Protein AF-Q6CAG4-F1 (afdb_monomer)

Solvent-accessible surface area (backbone atoms only — not comparable to full-atom values): 17905 Å² total; per-residue (Å²): 110,61,51,73,68,56,48,54,51,50,46,47,26,65,70,70,70,48,70,62,84,54,37,61,92,50,68,59,43,37,47,44,34,33,46,67,60,83,64,42,70,44,47,33,40,35,44,32,36,61,80,43,102,44,29,38,37,36,40,35,48,37,74,84,79,48,71,40,33,34,46,32,40,48,49,60,73,59,90,64,90,83,70,36,44,59,71,48,62,43,79,81,44,43,65,43,78,68,80,81,77,54,72,60,75,76,67,67,73,64,62,56,48,66,57,95,88,40,74,39,72,66,62,49,39,39,41,39,37,36,40,32,35,82,75,66,30,39,37,36,38,40,38,40,32,78,44,102,41,33,36,40,39,36,40,36,40,32,26,85,87,39,97,75,45,43,39,44,37,40,35,45,36,38,52,68,84,48,35,24,41,35,39,35,40,27,62,58,53,50,25,41,34,43,36,33,24,38,49,43,66,76,60,52,89,47,90,61,67,68,44,36,43,34,44,33,39,37,42,35,37,25,64,74,74,71,43,74,49,52,38,36,37,38,34,40,36,35,48,39,90,89,76,66,31,52,35,40,38,34,42,38,37,26,78,86,75,32,35,37,37,41,33,46,31,36,37,82,52,102,44,31,31,39,25,39,36,42,39,38,27,72,80,77,71,50,62,33,52,33,38,14,32,39,40,44,84,48,79,51,29,39,39,36,37,23,39,31,64,65,78,25,32,39,38,40,36,40,38,34,55,58,76,46,33,35,38,38,35,19,37,28,35,34,56,74,54,101,62,70,43,77,77,36,48,20,36,36,39,38,36,40,89

InterPro domains:
  IPR027539 Mitochondrial distribution and morphology protein 10 [MF_03102] (1-353)
  IPR027539 Mitochondrial distribution and morphology protein 10 [PF12519] (1-299)
  IPR027539 Mitochondrial distribution and morphology protein 10 [PTHR28035] (1-299)

Structure (mmCIF, N/CA/C/O backbone):
data_AF-Q6CAG4-F1
#
_entry.id   AF-Q6CAG4-F1
#
loop_
_atom_site.group_PDB
_atom_site.id
_atom_site.type_symbol
_atom_site.label_atom_id
_atom_site.label_alt_id
_atom_site.label_comp_id
_atom_site.label_asym_id
_atom_site.label_entity_id
_atom_site.label_seq_id
_atom_site.pdbx_PDB_ins_code
_atom_site.Cartn_x
_atom_site.Cartn_y
_atom_site.Cartn_z
_atom_site.occupancy
_atom_site.B_iso_or_equiv
_atom_site.auth_seq_id
_atom_site.auth_comp_id
_atom_site.auth_asym_id
_atom_site.auth_atom_id
_atom_site.pdbx_PDB_model_num
ATOM 1 N N . MET A 1 1 ? -8.469 -2.718 0.289 1.00 76.88 1 MET A N 1
ATOM 2 C CA . MET A 1 1 ? -8.166 -2.636 -1.160 1.00 76.88 1 MET A CA 1
ATOM 3 C C . MET A 1 1 ? -7.324 -1.396 -1.405 1.00 76.88 1 MET A C 1
ATOM 5 O O . MET A 1 1 ? -7.348 -0.523 -0.542 1.00 76.88 1 MET A O 1
ATOM 9 N N . LEU A 1 2 ? -6.566 -1.337 -2.506 1.00 83.81 2 LEU A N 1
ATOM 10 C CA . LEU A 1 2 ? -5.844 -0.116 -2.886 1.00 83.81 2 LEU A CA 1
ATOM 11 C C . LEU A 1 2 ? -6.811 1.061 -3.010 1.00 83.81 2 LEU A C 1
ATOM 13 O O . LEU A 1 2 ? -7.957 0.890 -3.435 1.00 83.81 2 LEU A O 1
ATOM 17 N N . THR A 1 3 ? -6.347 2.256 -2.659 1.00 86.81 3 THR A N 1
ATOM 18 C CA . THR A 1 3 ? -7.119 3.468 -2.933 1.00 86.81 3 THR A CA 1
ATOM 19 C C . THR A 1 3 ? -7.137 3.757 -4.435 1.00 86.81 3 THR A C 1
ATOM 21 O O . THR A 1 3 ? -6.261 3.328 -5.188 1.00 86.81 3 THR A O 1
ATOM 24 N N . PHE A 1 4 ? -8.135 4.516 -4.894 1.00 88.44 4 PHE A N 1
ATOM 25 C CA . PHE A 1 4 ? -8.261 4.852 -6.315 1.00 88.44 4 PHE A CA 1
ATOM 26 C C . PHE A 1 4 ? -7.034 5.606 -6.853 1.00 88.44 4 PHE A C 1
ATOM 28 O O . PHE A 1 4 ? -6.542 5.300 -7.938 1.00 88.44 4 PHE A O 1
ATOM 35 N N . MET A 1 5 ? -6.499 6.547 -6.068 1.00 91.69 5 MET A N 1
ATOM 36 C CA . MET A 1 5 ? -5.305 7.310 -6.436 1.00 91.69 5 MET A CA 1
ATOM 37 C C . MET A 1 5 ? -4.067 6.410 -6.555 1.00 91.69 5 MET A C 1
ATOM 39 O O . MET A 1 5 ? -3.340 6.507 -7.542 1.00 91.69 5 MET A O 1
ATOM 43 N N . GLU A 1 6 ? -3.851 5.503 -5.595 1.00 91.56 6 GLU A N 1
ATOM 44 C CA . GLU A 1 6 ? -2.743 4.536 -5.641 1.00 91.56 6 GLU A CA 1
ATOM 45 C C . GLU A 1 6 ? -2.864 3.597 -6.839 1.00 91.56 6 GLU A C 1
ATOM 47 O O . GLU A 1 6 ? -1.877 3.347 -7.528 1.00 91.56 6 GLU A O 1
ATOM 52 N N . HIS A 1 7 ? -4.072 3.108 -7.131 1.00 91.75 7 HIS A N 1
ATOM 53 C CA . HIS A 1 7 ? -4.294 2.222 -8.268 1.00 91.75 7 HIS A CA 1
ATOM 54 C C . HIS A 1 7 ? -3.972 2.905 -9.606 1.00 91.75 7 HIS A C 1
ATOM 56 O O . HIS A 1 7 ? -3.312 2.306 -10.459 1.00 91.75 7 HIS A O 1
ATOM 62 N N . ILE A 1 8 ? -4.376 4.169 -9.781 1.00 93.50 8 ILE A N 1
ATOM 63 C CA . ILE A 1 8 ? -4.026 4.963 -10.968 1.00 93.50 8 ILE A CA 1
ATOM 64 C C . ILE A 1 8 ? -2.512 5.165 -11.051 1.00 93.50 8 ILE A C 1
ATOM 66 O O . ILE A 1 8 ? -1.930 4.985 -12.122 1.00 93.50 8 ILE A O 1
ATOM 70 N N . LEU A 1 9 ? -1.869 5.522 -9.935 1.00 94.62 9 LEU A N 1
ATOM 71 C CA . LEU A 1 9 ? -0.425 5.740 -9.889 1.00 94.62 9 LEU A CA 1
ATOM 72 C C . LEU A 1 9 ? 0.346 4.471 -10.270 1.00 94.62 9 LEU A C 1
ATOM 74 O O . LEU A 1 9 ? 1.257 4.528 -11.092 1.00 94.62 9 LEU A O 1
ATOM 78 N N . TYR A 1 10 ? -0.043 3.321 -9.722 1.00 92.88 10 TYR A N 1
ATOM 79 C CA . TYR A 1 10 ? 0.578 2.037 -10.039 1.00 92.88 10 TYR A CA 1
ATOM 80 C C . TYR A 1 10 ? 0.341 1.627 -11.487 1.00 92.88 10 TYR A C 1
ATOM 82 O O . TYR A 1 10 ? 1.291 1.264 -12.170 1.00 92.88 10 TYR A O 1
ATOM 90 N N . SER A 1 11 ? -0.880 1.799 -11.995 1.00 92.12 11 SER A N 1
ATOM 91 C CA . SER A 1 11 ? -1.175 1.548 -13.409 1.00 92.12 11 SER A CA 1
ATOM 92 C C . SER A 1 11 ? -0.333 2.436 -14.332 1.00 92.12 11 SER A C 1
ATOM 94 O O . SER A 1 11 ? 0.087 2.001 -15.401 1.00 92.12 11 SER A O 1
ATOM 96 N N . PHE A 1 12 ? -0.054 3.679 -13.926 1.00 94.44 12 PHE A N 1
ATOM 97 C CA . PHE A 1 12 ? 0.828 4.585 -14.661 1.00 94.44 12 PHE A CA 1
ATOM 98 C C . PHE A 1 12 ? 2.302 4.177 -14.578 1.00 94.44 12 PHE A C 1
ATOM 100 O O . PHE A 1 12 ? 3.022 4.284 -15.574 1.00 94.44 12 PHE A O 1
ATOM 107 N N . TYR A 1 13 ? 2.763 3.684 -13.430 1.00 92.38 13 TYR A N 1
ATOM 108 C CA . TYR A 1 13 ? 4.104 3.117 -13.308 1.00 92.38 13 TYR A CA 1
ATOM 109 C C . TYR A 1 13 ? 4.286 1.909 -14.219 1.00 92.38 13 TYR A C 1
ATOM 111 O O . TYR A 1 13 ? 5.217 1.905 -15.025 1.00 92.38 13 TYR A O 1
ATOM 119 N N . ASP A 1 14 ? 3.345 0.971 -14.194 1.00 89.62 14 ASP A N 1
ATOM 120 C CA . ASP A 1 14 ? 3.385 -0.227 -15.029 1.00 89.62 14 ASP A CA 1
ATOM 121 C C . ASP A 1 14 ? 3.319 0.133 -16.527 1.00 89.62 14 ASP A C 1
ATOM 123 O O . ASP A 1 14 ? 4.085 -0.390 -17.338 1.00 89.62 14 ASP A O 1
ATOM 127 N N . ALA A 1 15 ? 2.457 1.085 -16.909 1.00 89.81 15 ALA A N 1
ATOM 128 C CA . ALA A 1 15 ? 2.323 1.533 -18.297 1.00 89.81 15 ALA A CA 1
ATOM 129 C C . ALA A 1 15 ? 3.541 2.325 -18.804 1.00 89.81 15 ALA A C 1
ATOM 131 O O . ALA A 1 15 ? 3.890 2.224 -19.979 1.00 89.81 15 ALA A O 1
ATOM 132 N N . SER A 1 16 ? 4.184 3.117 -17.941 1.00 89.00 16 SER A N 1
ATOM 133 C CA . SER A 1 16 ? 5.370 3.904 -18.303 1.00 89.00 16 SER A CA 1
ATOM 134 C C . SER A 1 16 ? 6.685 3.122 -18.164 1.00 89.00 16 SER A C 1
ATOM 136 O O . SER A 1 16 ? 7.732 3.617 -18.579 1.00 89.00 16 SER A O 1
ATOM 138 N N . GLY A 1 17 ? 6.668 1.922 -17.575 1.00 87.25 17 GLY A N 1
ATOM 139 C CA . GLY A 1 17 ? 7.883 1.165 -17.252 1.00 87.25 17 GLY A CA 1
ATOM 140 C C . GLY A 1 17 ? 8.705 1.808 -16.130 1.00 87.25 17 GLY A C 1
ATOM 141 O O . GLY A 1 17 ? 9.934 1.785 -16.154 1.00 87.25 17 GLY A O 1
ATOM 142 N N . TRP A 1 18 ? 8.052 2.479 -15.179 1.00 89.62 18 TRP A N 1
ATOM 143 C CA . TRP A 1 18 ? 8.724 2.971 -13.978 1.00 89.62 18 TRP A CA 1
ATOM 144 C C . TRP A 1 18 ? 8.802 1.856 -12.935 1.00 89.62 18 TRP A C 1
ATOM 146 O O . TRP A 1 18 ? 7.779 1.319 -12.507 1.00 89.62 18 TRP A O 1
ATOM 156 N N . HIS A 1 19 ? 10.010 1.532 -12.478 1.00 88.75 19 HIS A N 1
ATOM 157 C CA . HIS A 1 19 ? 10.219 0.479 -11.492 1.00 88.75 19 HIS A CA 1
ATOM 158 C C . HIS A 1 19 ? 9.913 0.978 -10.075 1.00 88.75 19 HIS A C 1
ATOM 160 O O . HIS A 1 19 ? 10.791 1.428 -9.336 1.00 88.75 19 HIS A O 1
ATOM 166 N N . ARG A 1 20 ? 8.655 0.831 -9.645 1.00 91.19 20 ARG A N 1
ATOM 167 C CA . ARG A 1 20 ? 8.241 1.175 -8.271 1.00 91.19 20 ARG A CA 1
ATOM 168 C C . ARG A 1 20 ? 9.017 0.402 -7.194 1.00 91.19 20 ARG A C 1
ATOM 170 O O . ARG A 1 20 ? 9.247 0.918 -6.108 1.00 91.19 20 ARG A O 1
ATOM 177 N N . ASP A 1 21 ? 9.495 -0.798 -7.511 1.00 90.31 21 ASP A N 1
ATOM 178 C CA . ASP A 1 21 ? 10.245 -1.674 -6.600 1.00 90.31 21 ASP A CA 1
ATOM 179 C C . ASP A 1 21 ? 11.569 -1.084 -6.108 1.00 90.31 21 ASP A C 1
ATOM 181 O O . ASP A 1 21 ? 12.120 -1.549 -5.100 1.00 90.31 21 ASP A O 1
ATOM 185 N N . ASN A 1 22 ? 12.080 -0.079 -6.827 1.00 91.38 22 ASN A N 1
ATOM 186 C CA . ASN A 1 22 ? 13.304 0.630 -6.489 1.00 91.38 22 ASN A CA 1
ATOM 187 C C . ASN A 1 22 ? 13.075 1.825 -5.545 1.00 91.38 22 ASN A C 1
ATOM 189 O O . ASN A 1 22 ? 14.023 2.491 -5.137 1.00 91.38 22 ASN A O 1
ATOM 193 N N . LEU A 1 23 ? 11.825 2.107 -5.170 1.00 94.25 23 LEU A N 1
ATOM 194 C CA . LEU A 1 23 ? 11.495 3.168 -4.226 1.00 94.25 23 LEU A CA 1
ATOM 195 C C . LEU A 1 23 ? 11.696 2.683 -2.787 1.00 94.25 23 LEU A C 1
ATOM 197 O O . LEU A 1 23 ? 11.170 1.642 -2.388 1.00 94.25 23 LEU A O 1
ATOM 201 N N . TYR A 1 24 ? 12.391 3.486 -1.977 1.00 95.81 24 TYR A N 1
ATOM 202 C CA . TYR A 1 24 ? 12.586 3.206 -0.549 1.00 95.81 24 TYR A CA 1
ATOM 203 C C . TYR A 1 24 ? 11.250 3.047 0.199 1.00 95.81 24 TYR A C 1
ATOM 205 O O . TYR A 1 24 ? 11.113 2.174 1.050 1.00 95.81 24 TYR A O 1
ATOM 213 N N . ALA A 1 25 ? 10.228 3.820 -0.187 1.00 93.50 25 ALA A N 1
ATOM 214 C CA . ALA A 1 25 ? 8.895 3.765 0.414 1.00 93.50 25 ALA A CA 1
ATOM 215 C C . ALA A 1 25 ? 8.192 2.399 0.272 1.00 93.50 25 ALA A C 1
ATOM 217 O O . ALA A 1 25 ? 7.309 2.086 1.062 1.00 93.50 25 ALA A O 1
ATOM 218 N N . LEU A 1 26 ? 8.574 1.581 -0.715 1.00 93.56 26 LEU A N 1
ATOM 219 C CA . LEU A 1 26 ? 7.960 0.274 -0.982 1.00 93.56 26 LEU A CA 1
ATOM 220 C C . LEU A 1 26 ? 8.802 -0.901 -0.464 1.00 93.56 26 LEU A C 1
ATOM 222 O O . LEU A 1 26 ? 8.525 -2.063 -0.769 1.00 93.56 26 LEU A O 1
ATOM 226 N N . LEU A 1 27 ? 9.833 -0.628 0.336 1.00 93.69 27 LEU A N 1
ATOM 227 C CA . LEU A 1 27 ? 10.776 -1.644 0.793 1.00 93.69 27 LEU A CA 1
ATOM 228 C C . LEU A 1 27 ? 10.124 -2.686 1.719 1.00 93.69 27 LEU A C 1
ATOM 230 O O . LEU A 1 27 ? 10.409 -3.875 1.581 1.00 93.69 27 LEU A O 1
ATOM 234 N N . THR A 1 28 ? 9.188 -2.262 2.572 1.00 94.75 28 THR A N 1
ATOM 235 C CA . THR A 1 28 ? 8.411 -3.096 3.513 1.00 94.75 28 THR A CA 1
ATOM 236 C C . THR A 1 28 ? 6.981 -3.389 3.038 1.00 94.75 28 THR A C 1
ATOM 238 O O . THR A 1 28 ? 6.152 -3.900 3.792 1.00 94.75 28 THR A O 1
ATOM 241 N N . HIS A 1 29 ? 6.672 -3.117 1.767 1.00 93.81 29 HIS A N 1
ATOM 242 C CA . HIS A 1 29 ? 5.308 -3.198 1.232 1.00 93.81 29 HIS A CA 1
ATOM 243 C C . HIS A 1 29 ? 4.667 -4.590 1.406 1.00 93.81 29 HIS A C 1
ATOM 245 O O . HIS A 1 29 ? 3.486 -4.699 1.727 1.00 93.81 29 HIS A O 1
ATOM 251 N N . SER A 1 30 ? 5.446 -5.673 1.270 1.00 95.06 30 SER A N 1
ATOM 252 C CA . SER A 1 30 ? 4.928 -7.042 1.447 1.00 95.06 30 SER A CA 1
ATOM 253 C C . SER A 1 30 ? 4.446 -7.316 2.873 1.00 95.06 30 SER A C 1
ATOM 255 O O . SER A 1 30 ? 3.369 -7.884 3.048 1.00 95.06 30 SER A O 1
ATOM 257 N N . SER A 1 31 ? 5.205 -6.909 3.895 1.00 95.94 31 SER A N 1
ATOM 258 C CA . SER A 1 31 ? 4.798 -7.127 5.286 1.00 95.94 31 SER A CA 1
ATOM 259 C C . SER A 1 31 ? 3.596 -6.260 5.648 1.00 95.94 31 SER A C 1
ATOM 261 O O . SER A 1 31 ? 2.659 -6.757 6.266 1.00 95.94 31 SER A O 1
ATOM 263 N N . GLN A 1 32 ? 3.581 -4.999 5.203 1.00 95.56 32 GLN A N 1
ATOM 264 C CA . GLN A 1 32 ? 2.463 -4.077 5.435 1.00 95.56 32 GLN A CA 1
ATOM 265 C C . GLN A 1 32 ? 1.158 -4.614 4.830 1.00 95.56 32 GLN A C 1
ATOM 267 O O . GLN A 1 32 ? 0.133 -4.662 5.500 1.00 95.56 32 GLN A O 1
ATOM 272 N N . ASN A 1 33 ? 1.196 -5.121 3.598 1.00 95.38 33 ASN A N 1
ATOM 273 C CA . ASN A 1 33 ? 0.001 -5.631 2.919 1.00 95.38 33 ASN A CA 1
ATOM 274 C C . ASN A 1 33 ? -0.569 -6.925 3.518 1.00 95.38 33 ASN A C 1
ATOM 276 O O . ASN A 1 33 ? -1.774 -7.192 3.395 1.00 95.38 33 ASN A O 1
ATOM 280 N N . LEU A 1 34 ? 0.295 -7.752 4.112 1.00 96.25 34 LEU A N 1
ATOM 281 C CA . LEU A 1 34 ? -0.077 -9.034 4.710 1.00 96.25 34 LEU A CA 1
ATOM 282 C C . LEU A 1 34 ? -0.508 -8.900 6.174 1.00 96.25 34 LEU A C 1
ATOM 284 O O . LEU A 1 34 ? -1.350 -9.675 6.620 1.00 96.25 34 LEU A O 1
ATOM 288 N N . ILE A 1 35 ? 0.048 -7.937 6.913 1.00 96.81 35 ILE A N 1
ATOM 289 C CA . ILE A 1 35 ? -0.179 -7.776 8.356 1.00 96.81 35 ILE A CA 1
ATOM 290 C C . ILE A 1 35 ? -1.137 -6.610 8.643 1.00 96.81 35 ILE A C 1
ATOM 292 O O . ILE A 1 35 ? -2.118 -6.779 9.370 1.00 96.81 35 ILE A O 1
ATOM 296 N N . ASP A 1 36 ? -0.902 -5.448 8.031 1.00 95.44 36 ASP A N 1
ATOM 297 C CA . ASP A 1 36 ? -1.552 -4.173 8.366 1.00 95.44 36 ASP A CA 1
ATOM 298 C C . ASP A 1 36 ? -2.746 -3.846 7.455 1.00 95.44 36 ASP A C 1
ATOM 300 O O . ASP A 1 36 ? -3.048 -2.685 7.174 1.00 95.44 36 ASP A O 1
ATOM 304 N N . PHE A 1 37 ? -3.463 -4.863 6.975 1.00 94.81 37 PHE A N 1
ATOM 305 C CA . PHE A 1 37 ? -4.661 -4.619 6.177 1.00 94.81 37 PHE A CA 1
ATOM 306 C C . PHE A 1 37 ? -5.775 -3.984 7.025 1.00 94.81 37 PHE A C 1
ATOM 308 O O . PHE A 1 37 ? -5.980 -4.329 8.193 1.00 94.81 37 PHE A O 1
ATOM 315 N N . ARG A 1 38 ? -6.527 -3.061 6.413 1.00 93.31 38 ARG A N 1
ATOM 316 C CA . ARG A 1 38 ? -7.717 -2.465 7.031 1.00 93.31 38 ARG A CA 1
ATOM 317 C C . ARG A 1 38 ? -8.897 -3.426 6.990 1.00 93.31 38 ARG A C 1
ATOM 319 O O . ARG A 1 38 ? -9.199 -3.995 5.940 1.00 93.31 38 ARG A O 1
ATOM 326 N N . VAL A 1 39 ? -9.579 -3.531 8.123 1.00 95.06 39 VAL A N 1
ATOM 327 C CA . VAL A 1 39 ? -10.873 -4.200 8.253 1.00 95.06 39 VAL A CA 1
ATOM 328 C C . VAL A 1 39 ? -11.969 -3.152 8.021 1.00 95.06 39 VAL A C 1
ATOM 330 O O . VAL A 1 39 ? -11.869 -2.066 8.589 1.00 95.06 39 VAL A O 1
ATOM 333 N N . PRO A 1 40 ? -12.964 -3.416 7.155 1.00 94.12 40 PRO A N 1
ATOM 334 C CA . PRO A 1 40 ? -14.090 -2.505 6.971 1.00 94.12 40 PRO A CA 1
ATOM 335 C C . PRO A 1 40 ? -14.941 -2.419 8.244 1.00 94.12 40 PRO A C 1
ATOM 337 O O . PRO A 1 40 ? -15.082 -3.398 8.975 1.00 94.12 40 PRO A O 1
ATOM 340 N N . GLU A 1 41 ? -15.547 -1.257 8.472 1.00 92.62 41 GLU A N 1
ATOM 341 C CA . GLU A 1 41 ? -16.441 -0.999 9.602 1.00 92.62 41 GLU A CA 1
ATOM 342 C C . GLU A 1 41 ? -17.857 -0.725 9.092 1.00 92.62 41 GLU A C 1
ATOM 344 O O . GLU A 1 41 ? -18.069 0.118 8.219 1.00 92.62 41 GLU A O 1
ATOM 349 N N . GLY A 1 42 ? -18.836 -1.445 9.636 1.00 94.31 42 GLY A N 1
ATOM 350 C CA . GLY A 1 42 ? -20.230 -1.322 9.231 1.00 94.31 42 GLY A CA 1
ATOM 351 C C . GLY A 1 42 ? -20.510 -1.881 7.833 1.00 94.31 42 GLY A C 1
ATOM 352 O O . GLY A 1 42 ? -19.819 -2.758 7.326 1.00 94.31 42 GLY A O 1
ATOM 353 N N . VAL A 1 43 ? -21.581 -1.401 7.216 1.00 95.06 43 VAL A N 1
ATOM 354 C CA . VAL A 1 43 ? -22.003 -1.778 5.866 1.00 95.06 43 VAL A CA 1
ATOM 355 C C . VAL A 1 43 ? -21.766 -0.588 4.954 1.00 95.06 43 VAL A C 1
ATOM 357 O O . VAL A 1 43 ? -22.327 0.485 5.184 1.00 95.06 43 VAL A O 1
ATOM 360 N N . ALA A 1 44 ? -20.973 -0.787 3.906 1.00 94.06 44 ALA A N 1
ATOM 361 C CA . ALA A 1 44 ? -20.694 0.226 2.902 1.00 94.06 44 ALA A CA 1
ATOM 362 C C . ALA A 1 44 ? -20.958 -0.305 1.487 1.00 94.06 44 ALA A C 1
ATOM 364 O O . ALA A 1 44 ? -20.679 -1.460 1.169 1.00 94.06 44 ALA A O 1
ATOM 365 N N . MET A 1 45 ? -21.516 0.542 0.627 1.00 94.25 45 MET A N 1
ATOM 366 C CA . MET A 1 45 ? -21.763 0.261 -0.784 1.00 94.25 45 MET A CA 1
ATOM 367 C C . MET A 1 45 ? -21.164 1.384 -1.622 1.00 94.25 45 MET A C 1
ATOM 369 O O . MET A 1 45 ? -21.594 2.530 -1.525 1.00 94.25 45 MET A O 1
ATOM 373 N N . ASN A 1 46 ? -20.191 1.040 -2.456 1.00 93.62 46 ASN A N 1
ATOM 374 C CA . ASN A 1 46 ? -19.510 1.938 -3.372 1.00 93.62 46 ASN A CA 1
ATOM 375 C C . ASN A 1 46 ? -19.965 1.632 -4.797 1.00 93.62 46 ASN A C 1
ATOM 377 O O . ASN A 1 46 ? -19.715 0.548 -5.321 1.00 93.62 46 ASN A O 1
ATOM 381 N N . VAL A 1 47 ? -20.611 2.596 -5.437 1.00 94.12 47 VAL A N 1
ATOM 382 C CA . VAL A 1 47 ? -20.985 2.541 -6.850 1.00 94.12 47 VAL A CA 1
ATOM 383 C C . VAL A 1 47 ? -20.151 3.571 -7.585 1.00 94.12 47 VAL A C 1
ATOM 385 O O . VAL A 1 47 ? -20.102 4.732 -7.188 1.00 94.12 47 VAL A O 1
ATOM 388 N N . SER A 1 48 ? -19.473 3.157 -8.646 1.00 93.50 48 SER A N 1
ATOM 389 C CA . SER A 1 48 ? -18.626 4.031 -9.450 1.00 93.50 48 SER A CA 1
ATOM 390 C C . SER A 1 48 ? -18.911 3.850 -10.932 1.00 93.50 48 SER A C 1
ATOM 392 O O . SER A 1 48 ? -19.181 2.740 -11.386 1.00 93.50 48 SER A O 1
ATOM 394 N N . ALA A 1 49 ? -18.893 4.960 -11.662 1.00 92.94 49 ALA A N 1
ATOM 395 C CA . ALA A 1 49 ? -19.204 5.011 -13.082 1.00 92.94 49 ALA A CA 1
ATOM 396 C C . ALA A 1 49 ? -18.351 6.064 -13.788 1.00 92.94 49 ALA A C 1
ATOM 398 O O . ALA A 1 49 ? -18.137 7.163 -13.261 1.00 92.94 49 ALA A O 1
ATOM 399 N N . LEU A 1 50 ? -17.917 5.767 -15.009 1.00 91.94 50 LEU A N 1
ATOM 400 C CA . LEU A 1 50 ? -17.297 6.754 -15.894 1.00 91.94 50 LEU A CA 1
ATOM 401 C C . LEU A 1 50 ? -18.369 7.675 -16.499 1.00 91.94 50 LEU A C 1
ATOM 403 O O . LEU A 1 50 ? -19.183 7.248 -17.313 1.00 91.94 50 LEU A O 1
ATOM 407 N N . SER A 1 51 ? -18.373 8.955 -16.116 1.00 91.12 51 SER A N 1
ATOM 408 C CA . SER A 1 51 ? -19.296 9.956 -16.676 1.00 91.12 51 SER A CA 1
ATOM 409 C C . SER A 1 51 ? -18.825 10.460 -18.042 1.00 91.12 51 SER A C 1
ATOM 411 O O . SER A 1 51 ? -19.631 10.760 -18.917 1.00 91.12 51 SER A O 1
ATOM 413 N N . THR A 1 52 ? -17.508 10.554 -18.231 1.00 92.62 52 THR A N 1
ATOM 414 C CA . THR A 1 52 ? -16.862 10.807 -19.524 1.00 92.62 52 THR A CA 1
ATOM 415 C C . THR A 1 52 ? -15.615 9.922 -19.629 1.00 92.62 52 THR A C 1
ATOM 417 O O . THR A 1 52 ? -15.184 9.359 -18.622 1.00 92.62 52 THR A O 1
ATOM 420 N N . PRO A 1 53 ? -14.953 9.817 -20.797 1.00 89.94 53 PRO A N 1
ATOM 421 C CA . PRO A 1 53 ? -13.716 9.041 -20.910 1.00 89.94 53 PRO A CA 1
ATOM 422 C C . PRO A 1 53 ? -12.611 9.452 -19.921 1.00 89.94 53 PRO A C 1
ATOM 424 O O . PRO A 1 53 ? -11.764 8.622 -19.589 1.00 89.94 53 PRO A O 1
ATOM 427 N N . ASN A 1 54 ? -12.643 10.707 -19.455 1.00 92.81 54 ASN A N 1
ATOM 428 C CA . ASN A 1 54 ? -11.659 11.316 -18.559 1.00 92.81 54 ASN A CA 1
ATOM 429 C C . ASN A 1 54 ? -12.251 11.712 -17.197 1.00 92.81 54 ASN A C 1
ATOM 431 O O . ASN A 1 54 ? -11.554 12.320 -16.390 1.00 92.81 54 ASN A O 1
ATOM 435 N N . SER A 1 55 ? -13.525 11.422 -16.920 1.00 93.69 55 SER A N 1
ATOM 436 C CA . SER A 1 55 ? -14.139 11.737 -15.629 1.00 93.69 55 SER A CA 1
ATOM 437 C C . SER A 1 55 ? -14.912 10.555 -15.071 1.00 93.69 55 SER A C 1
ATOM 439 O O . SER A 1 55 ? -15.664 9.885 -15.776 1.00 93.69 55 SER A O 1
ATOM 441 N N . ALA A 1 56 ? -14.729 10.317 -13.779 1.00 93.62 56 ALA A N 1
ATOM 442 C CA . ALA A 1 56 ? -15.409 9.275 -13.034 1.00 93.62 56 ALA A CA 1
ATOM 443 C C . ALA A 1 56 ? -16.235 9.900 -11.911 1.00 93.62 56 ALA A C 1
ATOM 445 O O . ALA A 1 56 ? -15.847 10.899 -11.310 1.00 93.62 56 ALA A O 1
ATOM 446 N N . SER A 1 57 ? -17.365 9.285 -11.615 1.00 94.38 57 SER A N 1
ATOM 447 C CA . SER A 1 57 ? -18.217 9.612 -10.481 1.00 94.38 57 SER A CA 1
ATOM 448 C C . SER A 1 57 ? -18.282 8.401 -9.562 1.00 94.38 57 SER A C 1
ATOM 450 O O . SER A 1 57 ? -18.356 7.267 -10.033 1.00 94.38 57 SER A O 1
ATOM 452 N N . SER A 1 58 ? -18.220 8.623 -8.255 1.00 94.19 58 SER A N 1
ATOM 453 C CA . SER A 1 58 ? -18.405 7.576 -7.258 1.00 94.19 58 SER A CA 1
ATOM 454 C C . SER A 1 58 ? -19.401 8.020 -6.202 1.00 94.19 58 SER A C 1
ATOM 456 O O . SER A 1 58 ? -19.457 9.192 -5.834 1.00 94.19 58 SER A O 1
ATOM 458 N N . TYR A 1 59 ? -20.159 7.069 -5.685 1.00 94.06 59 TYR A N 1
ATOM 459 C CA . TYR A 1 59 ? -21.107 7.263 -4.607 1.00 94.06 59 TYR A CA 1
ATOM 460 C C . TYR A 1 59 ? -20.932 6.140 -3.592 1.00 94.06 59 TYR A C 1
ATOM 462 O O . TYR A 1 59 ? -20.949 4.963 -3.941 1.00 94.06 59 TYR A O 1
ATOM 470 N N . THR A 1 60 ? -20.743 6.525 -2.342 1.00 93.19 60 THR A N 1
ATOM 471 C CA . THR A 1 60 ? -20.452 5.672 -1.200 1.00 93.19 60 THR A CA 1
ATOM 472 C C . THR A 1 60 ? -21.565 5.856 -0.180 1.00 93.19 60 THR A C 1
ATOM 474 O O . THR A 1 60 ? -21.688 6.899 0.464 1.00 93.19 60 THR A O 1
ATOM 477 N N . LEU A 1 61 ? -22.395 4.828 -0.039 1.00 92.69 61 LEU A N 1
ATOM 478 C CA . LEU A 1 61 ? -23.440 4.755 0.970 1.00 92.69 61 LEU A CA 1
ATOM 479 C C . LEU A 1 61 ? -22.923 3.929 2.145 1.00 92.69 61 LEU A C 1
ATOM 481 O O . LEU A 1 61 ? -22.575 2.767 1.957 1.00 92.69 61 LEU A O 1
ATOM 485 N N . THR A 1 62 ? -22.900 4.500 3.347 1.00 92.25 62 THR A N 1
ATOM 486 C CA . THR A 1 62 ? -22.507 3.778 4.567 1.00 92.25 62 THR A CA 1
ATOM 487 C C . THR A 1 62 ? -23.635 3.797 5.593 1.00 92.25 62 THR A C 1
ATOM 489 O O . THR A 1 62 ? -24.366 4.782 5.708 1.00 92.25 62 THR A O 1
ATOM 492 N N . ASN A 1 63 ? -23.783 2.722 6.370 1.00 91.12 63 ASN A N 1
ATOM 493 C CA . ASN A 1 63 ? -24.738 2.680 7.485 1.00 91.12 63 ASN A CA 1
ATOM 494 C C . ASN A 1 63 ? -24.283 3.514 8.699 1.00 91.12 63 ASN A C 1
ATOM 496 O O . ASN A 1 63 ? -25.077 3.753 9.604 1.00 91.12 63 ASN A O 1
ATOM 500 N N . LEU A 1 64 ? -23.035 3.988 8.709 1.00 87.06 64 LEU A N 1
ATOM 501 C CA . LEU A 1 64 ? -22.462 4.851 9.746 1.00 87.06 64 LEU A CA 1
ATOM 502 C C . LEU A 1 64 ? -22.896 6.323 9.607 1.00 87.06 64 LEU A C 1
ATOM 504 O O . LEU A 1 64 ? -22.256 7.218 10.150 1.00 87.06 64 LEU A O 1
ATOM 508 N N . GLY A 1 65 ? -23.970 6.593 8.861 1.00 76.50 65 GLY A N 1
ATOM 509 C CA . GLY A 1 65 ? -24.595 7.915 8.769 1.00 76.50 65 GLY A CA 1
ATOM 510 C C . GLY A 1 65 ? -23.899 8.904 7.834 1.00 76.50 65 GLY A C 1
ATOM 511 O O . GLY A 1 65 ? -24.272 10.073 7.814 1.00 76.50 65 GLY A O 1
ATOM 512 N N . HIS A 1 66 ? -22.923 8.459 7.040 1.00 80.25 66 HIS A N 1
ATOM 513 C CA . HIS A 1 66 ? -22.198 9.324 6.113 1.00 80.25 66 HIS A CA 1
ATOM 514 C C . HIS A 1 66 ? -22.423 8.854 4.678 1.00 80.25 66 HIS A C 1
ATOM 516 O O . HIS A 1 66 ? -21.974 7.779 4.272 1.00 80.25 66 HIS A O 1
ATOM 522 N N . ILE A 1 67 ? -23.129 9.680 3.909 1.00 83.69 67 ILE A N 1
ATOM 523 C CA . ILE A 1 67 ? -23.180 9.570 2.455 1.00 83.69 67 ILE A CA 1
ATOM 524 C C . ILE A 1 67 ? -21.996 10.359 1.917 1.00 83.69 67 ILE A C 1
ATOM 526 O O . ILE A 1 67 ? -21.864 11.552 2.193 1.00 83.69 67 ILE A O 1
ATOM 530 N N . GLN A 1 68 ? -21.144 9.691 1.155 1.00 90.44 68 GLN A N 1
ATOM 531 C CA . GLN A 1 68 ? -20.022 10.319 0.480 1.00 90.44 68 GLN A CA 1
ATOM 532 C C . GLN A 1 68 ? -20.181 10.124 -1.023 1.00 90.44 68 GLN A C 1
ATOM 534 O O . GLN A 1 68 ? -20.678 9.110 -1.494 1.00 90.44 68 GLN A O 1
ATOM 539 N N . GLY A 1 69 ? -19.766 11.107 -1.795 1.00 92.81 69 GLY A N 1
ATOM 540 C CA . GLY A 1 69 ? -19.634 11.024 -3.235 1.00 92.81 69 GLY A CA 1
ATOM 541 C C . GLY A 1 69 ? -18.281 11.576 -3.637 1.00 92.81 69 GLY A C 1
ATOM 542 O O . GLY A 1 69 ? -17.648 12.316 -2.885 1.00 92.81 69 GLY A O 1
ATOM 543 N N . SER A 1 70 ? -17.814 11.234 -4.827 1.00 94.69 70 SER A N 1
ATOM 544 C CA . SER A 1 70 ? -16.667 11.918 -5.400 1.00 94.69 70 SER A CA 1
ATOM 545 C C . SER A 1 70 ? -16.799 12.076 -6.902 1.00 94.69 70 SER A C 1
ATOM 547 O O . SER A 1 70 ? -17.393 11.242 -7.584 1.00 94.69 70 SER A O 1
ATOM 549 N N . VAL A 1 71 ? -16.249 13.171 -7.411 1.00 95.69 71 VAL A N 1
ATOM 550 C CA . VAL A 1 71 ? -16.079 13.406 -8.841 1.00 95.69 71 VAL A CA 1
ATOM 551 C C . VAL A 1 71 ? -14.588 13.468 -9.100 1.00 95.69 71 VAL A C 1
ATOM 553 O O . VAL A 1 71 ? -13.884 14.299 -8.526 1.00 95.69 71 VAL A O 1
ATOM 556 N N . ALA A 1 72 ? -14.104 12.566 -9.940 1.00 95.75 72 ALA A N 1
ATOM 557 C CA . ALA A 1 72 ? -12.713 12.469 -10.318 1.00 95.75 72 ALA A CA 1
ATOM 558 C C . ALA A 1 72 ? -12.514 12.850 -11.786 1.00 95.75 72 ALA A C 1
ATOM 560 O O . ALA A 1 72 ? -13.345 12.565 -12.646 1.00 95.75 72 ALA A O 1
ATOM 561 N N . TYR A 1 73 ? -11.378 13.470 -12.066 1.00 96.44 73 TYR A N 1
ATOM 562 C CA . TYR A 1 73 ? -10.883 13.805 -13.387 1.00 96.44 73 TYR A CA 1
ATOM 563 C C . TYR A 1 73 ? -9.517 13.153 -13.582 1.00 96.44 73 TYR A C 1
ATOM 565 O O . TYR A 1 73 ? -8.664 13.199 -12.695 1.00 96.44 73 TYR A O 1
ATOM 573 N N . LEU A 1 74 ? -9.315 12.545 -14.743 1.00 95.88 74 LEU A N 1
ATOM 574 C CA . LEU A 1 74 ? -8.116 11.813 -15.109 1.00 95.88 74 LEU A CA 1
ATOM 575 C C . LEU A 1 74 ? -7.734 12.164 -16.545 1.00 95.88 74 LEU A C 1
ATOM 577 O O . LEU A 1 74 ? -8.475 11.894 -17.485 1.00 95.88 74 LEU A O 1
ATOM 581 N N . SER A 1 75 ? -6.542 12.719 -16.720 1.00 95.44 75 SER A N 1
ATOM 582 C CA . SER A 1 75 ? -5.942 12.986 -18.022 1.00 95.44 75 SER A CA 1
ATOM 583 C C . SER A 1 75 ? -4.545 12.387 -18.049 1.00 95.44 75 SER A C 1
ATOM 585 O O . SER A 1 75 ? -3.704 12.715 -17.219 1.00 95.44 75 SER A O 1
ATOM 587 N N . THR A 1 76 ? -4.274 11.511 -19.007 1.00 95.69 76 THR A N 1
ATOM 588 C CA . THR A 1 76 ? -3.005 10.784 -19.111 1.00 95.69 76 THR A CA 1
ATOM 589 C C . THR A 1 76 ? -2.550 10.728 -20.562 1.00 95.69 76 THR A C 1
ATOM 591 O O . THR A 1 76 ? -3.353 10.583 -21.478 1.00 95.69 76 THR A O 1
ATOM 594 N N . SER A 1 77 ? -1.242 10.844 -20.770 1.00 93.12 77 SER A N 1
ATOM 595 C CA . SER A 1 77 ? -0.592 10.644 -22.078 1.00 93.12 77 SER A CA 1
ATOM 596 C C . SER A 1 77 ? -0.461 9.169 -22.490 1.00 93.12 77 SER A C 1
ATOM 598 O O . SER A 1 77 ? -0.169 8.865 -23.648 1.00 93.12 77 SER A O 1
ATOM 600 N N . LEU A 1 78 ? -0.663 8.253 -21.539 1.00 91.25 78 LEU A N 1
ATOM 601 C CA . LEU A 1 78 ? -0.585 6.807 -21.722 1.00 91.25 78 LEU A CA 1
ATOM 602 C C . LEU A 1 78 ? -1.976 6.188 -21.609 1.00 91.25 78 LEU A C 1
ATOM 604 O O . LEU A 1 78 ? -2.773 6.611 -20.770 1.00 91.25 78 LEU A O 1
ATOM 608 N N . SER A 1 79 ? -2.255 5.154 -22.407 1.00 88.88 79 SER A N 1
ATOM 609 C CA . SER A 1 79 ? -3.487 4.378 -22.263 1.00 88.88 79 SER A CA 1
ATOM 610 C C . SER A 1 79 ? -3.414 3.535 -20.991 1.00 88.88 79 SER A C 1
ATOM 612 O O . SER A 1 79 ? -2.696 2.535 -20.943 1.00 88.88 79 SER A O 1
ATOM 614 N N . LEU A 1 80 ? -4.153 3.940 -19.963 1.00 88.94 80 LEU A N 1
ATOM 615 C CA . LEU A 1 80 ? -4.281 3.163 -18.735 1.00 88.94 80 LEU A CA 1
ATOM 616 C C . LEU A 1 80 ? -5.405 2.129 -18.885 1.00 88.94 80 LEU A C 1
ATOM 618 O O . LEU A 1 80 ? -6.433 2.436 -19.503 1.00 88.94 80 LEU A O 1
ATOM 622 N N . PRO A 1 81 ? -5.238 0.913 -18.338 1.00 85.75 81 PRO A N 1
ATOM 623 C CA . PRO A 1 81 ? -6.313 -0.065 -18.306 1.00 85.75 81 PRO A CA 1
ATOM 624 C C . PRO A 1 81 ? -7.491 0.494 -17.496 1.00 85.75 81 PRO A C 1
ATOM 626 O O . PRO A 1 81 ? -7.310 1.065 -16.423 1.00 85.75 81 PRO A O 1
ATOM 629 N N . ARG A 1 82 ? -8.709 0.325 -18.019 1.00 84.12 82 ARG A N 1
ATOM 630 C CA . ARG A 1 82 ? -9.969 0.704 -17.355 1.00 84.12 82 ARG A CA 1
ATOM 631 C C . ARG A 1 82 ? -10.833 -0.544 -17.156 1.00 84.12 82 ARG A C 1
ATOM 633 O O . ARG A 1 82 ? -11.781 -0.751 -17.910 1.00 84.12 82 ARG A O 1
ATOM 640 N N . PRO A 1 83 ? -10.438 -1.444 -16.243 1.00 81.25 83 PRO A N 1
ATOM 641 C CA . PRO A 1 83 ? -11.172 -2.676 -16.003 1.00 81.25 83 PRO A CA 1
ATOM 642 C C . PRO A 1 83 ? -12.495 -2.398 -15.283 1.00 81.25 83 PRO A C 1
ATOM 644 O O . PRO A 1 83 ? -12.538 -1.662 -14.299 1.00 81.25 83 PRO A O 1
ATOM 647 N N . HIS A 1 84 ? -13.558 -3.053 -15.743 1.00 85.88 84 HIS A N 1
ATOM 648 C CA . HIS A 1 84 ? -14.829 -3.134 -15.024 1.00 85.88 84 HIS A CA 1
ATOM 649 C C . HIS A 1 84 ? -14.673 -4.089 -13.840 1.00 85.88 84 HIS A C 1
ATOM 651 O O . HIS A 1 84 ? -13.871 -5.032 -13.910 1.00 85.88 84 HIS A O 1
ATOM 657 N N . SER A 1 85 ? -15.477 -3.921 -12.790 1.00 87.06 85 SER A N 1
ATOM 658 C CA . SER A 1 85 ? -15.414 -4.770 -11.590 1.00 87.06 85 SER A CA 1
ATOM 659 C C . SER A 1 85 ? -15.575 -6.271 -11.894 1.00 87.06 85 SER A C 1
ATOM 661 O O . SER A 1 85 ? -14.909 -7.105 -11.274 1.00 87.06 85 SER A O 1
ATOM 663 N N . GLY A 1 86 ? -16.352 -6.625 -12.922 1.00 84.94 86 GLY A N 1
ATOM 664 C CA . GLY A 1 86 ? -16.507 -8.002 -13.411 1.00 84.94 86 GLY A CA 1
ATOM 665 C C . GLY A 1 86 ? -15.278 -8.617 -14.088 1.00 84.94 86 GLY A C 1
ATOM 666 O O . GLY A 1 86 ? -15.116 -9.832 -14.086 1.00 84.94 86 GLY A O 1
ATOM 667 N N . THR A 1 87 ? -14.383 -7.795 -14.640 1.00 88.56 87 THR A N 1
ATOM 668 C CA . THR A 1 87 ? -13.197 -8.251 -15.401 1.00 88.56 87 THR A CA 1
ATOM 669 C C . THR A 1 87 ? -11.871 -8.014 -14.685 1.00 88.56 87 THR A C 1
ATOM 671 O O . THR A 1 87 ? -10.849 -8.572 -15.074 1.00 88.56 87 THR A O 1
ATOM 674 N N . LEU A 1 88 ? -11.880 -7.187 -13.640 1.00 88.44 88 LEU A N 1
ATOM 675 C CA . LEU A 1 88 ? -10.703 -6.795 -12.875 1.00 88.44 88 LEU A CA 1
ATOM 676 C C . LEU A 1 88 ? -10.002 -8.008 -12.245 1.00 88.44 88 LEU A C 1
ATOM 678 O O . LEU A 1 88 ? -10.646 -8.828 -11.594 1.00 88.44 88 LEU A O 1
ATOM 682 N N . ASP A 1 89 ? -8.684 -8.112 -12.386 1.00 89.56 89 ASP A N 1
ATOM 683 C CA . ASP A 1 89 ? -7.915 -9.113 -11.644 1.00 89.56 89 ASP A CA 1
ATOM 684 C C . ASP A 1 89 ? -7.701 -8.635 -10.203 1.00 89.56 89 ASP A C 1
ATOM 686 O O . ASP A 1 89 ? -7.042 -7.619 -9.959 1.00 89.56 89 ASP A O 1
ATOM 690 N N . LEU A 1 90 ? -8.244 -9.370 -9.231 1.00 91.50 90 LEU A N 1
ATOM 691 C CA . LEU A 1 90 ? -8.136 -9.024 -7.814 1.00 91.50 90 LEU A CA 1
ATOM 692 C C . LEU A 1 90 ? -6.687 -9.005 -7.323 1.00 91.50 90 LEU A C 1
ATOM 694 O O . LEU A 1 90 ? -6.397 -8.241 -6.405 1.00 91.50 90 LEU A O 1
ATOM 698 N N . HIS A 1 91 ? -5.765 -9.747 -7.945 1.00 90.25 91 HIS A N 1
ATOM 699 C CA . HIS A 1 91 ? -4.340 -9.680 -7.597 1.00 90.25 91 HIS A CA 1
ATOM 700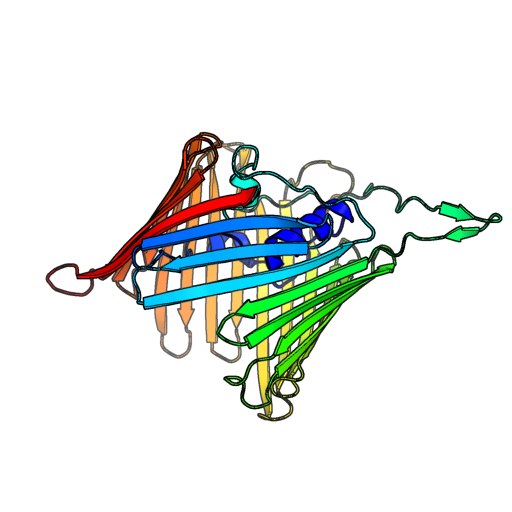 C C . HIS A 1 91 ? -3.721 -8.294 -7.832 1.00 90.25 91 HIS A C 1
ATOM 702 O O . HIS A 1 91 ? -2.698 -7.974 -7.231 1.00 90.25 91 HIS A O 1
ATOM 708 N N . THR A 1 92 ? -4.331 -7.464 -8.685 1.00 87.19 92 THR A N 1
ATOM 709 C CA . THR A 1 92 ? -3.842 -6.107 -8.984 1.00 87.19 92 THR A CA 1
ATOM 710 C C . THR A 1 92 ? -4.380 -5.044 -8.023 1.00 87.19 92 THR A C 1
ATOM 712 O O . THR A 1 92 ? -3.774 -3.983 -7.887 1.00 87.19 92 THR A O 1
ATOM 715 N N . VAL A 1 93 ? -5.503 -5.313 -7.342 1.00 89.75 93 VAL A N 1
ATOM 716 C CA . VAL A 1 93 ? -6.217 -4.327 -6.499 1.00 89.75 93 VAL A CA 1
ATOM 717 C C . VAL A 1 93 ? -6.231 -4.697 -5.024 1.00 89.75 93 VAL A C 1
ATOM 719 O O . VAL A 1 93 ? -6.298 -3.812 -4.165 1.00 89.75 93 VAL A O 1
ATOM 722 N N . VAL A 1 94 ? -6.150 -5.985 -4.697 1.00 92.31 94 VAL A N 1
ATOM 723 C CA . VAL A 1 94 ? -5.924 -6.434 -3.327 1.00 92.31 94 VAL A CA 1
ATOM 724 C C . VAL A 1 94 ? -4.416 -6.417 -3.084 1.00 92.31 94 VAL A C 1
ATOM 726 O O . VAL A 1 94 ? -3.710 -7.246 -3.656 1.00 92.31 94 VAL A O 1
ATOM 729 N N . PRO A 1 95 ? -3.903 -5.513 -2.228 1.00 91.19 95 PRO A N 1
ATOM 730 C CA . PRO A 1 95 ? -2.487 -5.516 -1.881 1.00 91.19 95 PRO A CA 1
ATOM 731 C C . PRO A 1 95 ? -2.151 -6.858 -1.238 1.00 91.19 95 PRO A C 1
ATOM 733 O O . PRO A 1 95 ? -2.880 -7.274 -0.348 1.00 91.19 95 PRO A O 1
ATOM 736 N N . GLY A 1 96 ? -1.090 -7.540 -1.644 1.00 92.94 96 GLY A N 1
ATOM 737 C CA . GLY A 1 96 ? -0.705 -8.843 -1.088 1.00 92.94 96 GLY A CA 1
ATOM 738 C C . GLY A 1 96 ? 0.805 -8.976 -0.985 1.00 92.94 96 GLY A C 1
ATOM 739 O O . GLY A 1 96 ? 1.518 -7.965 -0.946 1.00 92.94 96 GLY A O 1
ATOM 740 N N . TYR A 1 97 ? 1.306 -10.213 -0.981 1.00 94.31 97 TYR A N 1
ATOM 741 C CA . TYR A 1 97 ? 2.737 -10.443 -1.150 1.00 94.31 97 TYR A CA 1
ATOM 742 C C . TYR A 1 97 ? 3.202 -9.902 -2.506 1.00 94.31 97 TYR A C 1
ATOM 744 O O . TYR A 1 97 ? 2.738 -10.343 -3.561 1.00 94.31 97 TYR A O 1
ATOM 752 N N . HIS A 1 98 ? 4.150 -8.967 -2.480 1.00 91.56 98 HIS A N 1
ATOM 753 C CA . HIS A 1 98 ? 4.6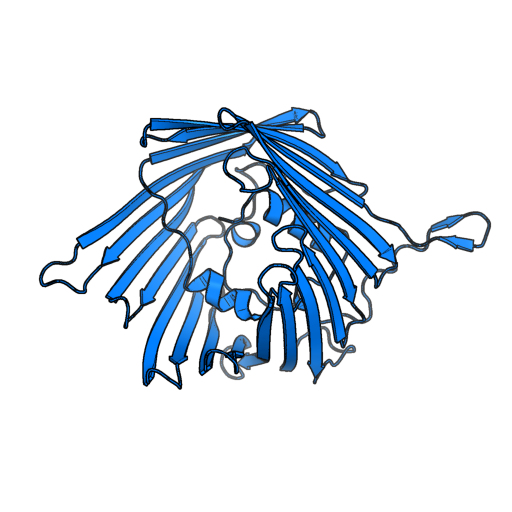70 -8.343 -3.689 1.00 91.56 98 HIS A CA 1
ATOM 754 C C . HIS A 1 98 ? 5.940 -9.058 -4.148 1.00 91.56 98 HIS A C 1
ATOM 756 O O . HIS A 1 98 ? 6.990 -8.972 -3.505 1.00 91.56 98 HIS A O 1
ATOM 762 N N . LYS A 1 99 ? 5.845 -9.784 -5.265 1.00 89.12 99 LYS A N 1
ATOM 763 C CA . LYS A 1 99 ? 7.008 -10.400 -5.909 1.00 89.12 99 LYS A CA 1
ATOM 764 C C . LYS A 1 99 ? 7.767 -9.310 -6.663 1.00 89.12 99 LYS A C 1
ATOM 766 O O . LYS A 1 99 ? 7.189 -8.692 -7.545 1.00 89.12 99 LYS A O 1
ATOM 771 N N . LEU A 1 100 ? 9.046 -9.125 -6.335 1.00 88.69 100 LEU A N 1
ATOM 772 C CA . LEU A 1 100 ? 9.872 -8.133 -7.018 1.00 88.69 100 LEU A CA 1
ATOM 773 C C . LEU A 1 100 ? 10.123 -8.505 -8.476 1.00 88.69 100 LEU A C 1
ATOM 775 O O . LEU A 1 100 ? 10.440 -9.662 -8.786 1.00 88.69 100 LEU A O 1
ATOM 779 N N . ASP A 1 101 ? 10.092 -7.489 -9.326 1.00 84.81 101 ASP A N 1
ATOM 780 C CA . ASP A 1 101 ? 10.446 -7.623 -10.727 1.00 84.81 101 ASP A CA 1
ATOM 781 C C . ASP A 1 101 ? 11.978 -7.643 -10.918 1.00 84.81 101 ASP A C 1
ATOM 783 O O . ASP A 1 101 ? 12.754 -6.998 -10.177 1.00 84.81 101 ASP A O 1
ATOM 787 N N . PRO A 1 102 ? 12.480 -8.444 -11.881 1.00 81.50 102 PRO A N 1
ATOM 788 C CA . PRO A 1 102 ? 13.880 -8.383 -12.270 1.00 81.50 102 PRO A CA 1
ATOM 789 C C . PRO A 1 102 ? 14.176 -6.963 -12.761 1.00 81.50 102 PRO A C 1
ATOM 791 O O . PRO A 1 102 ? 13.426 -6.414 -13.558 1.00 81.50 102 PRO A O 1
ATOM 794 N N . ILE A 1 103 ? 15.271 -6.367 -12.281 1.00 77.19 103 ILE A N 1
ATOM 795 C CA . ILE A 1 103 ? 15.731 -5.077 -12.796 1.00 77.19 103 ILE A CA 1
ATOM 796 C C . ILE A 1 103 ? 16.242 -5.394 -14.192 1.00 77.19 103 ILE A C 1
ATOM 798 O O . ILE A 1 103 ? 17.320 -5.968 -14.346 1.00 77.19 103 ILE A O 1
ATOM 802 N N . ASN A 1 104 ? 15.415 -5.134 -15.194 1.00 65.50 104 ASN A N 1
ATOM 803 C CA . ASN A 1 104 ? 15.706 -5.566 -16.543 1.00 65.50 104 ASN A CA 1
ATOM 804 C C . ASN A 1 104 ? 16.617 -4.533 -17.217 1.00 65.50 104 ASN A C 1
ATOM 806 O O . ASN A 1 104 ? 16.369 -3.326 -17.169 1.00 65.50 104 ASN A O 1
ATOM 810 N N . SER A 1 105 ? 17.690 -4.986 -17.870 1.00 52.81 105 SER A N 1
ATOM 811 C CA . SER A 1 105 ? 18.539 -4.085 -18.670 1.00 52.81 105 SER A CA 1
ATOM 812 C C . SER A 1 105 ? 17.843 -3.599 -19.940 1.00 52.81 105 SER A C 1
ATOM 814 O O . SER A 1 105 ? 18.180 -2.524 -20.448 1.00 52.81 105 SER A O 1
ATOM 816 N N . GLN A 1 106 ? 16.872 -4.384 -20.415 1.00 48.19 106 GLN A N 1
ATOM 817 C CA . GLN A 1 106 ? 16.163 -4.223 -21.682 1.00 48.19 106 GLN A CA 1
ATOM 818 C C . GLN A 1 106 ? 14.804 -3.547 -21.542 1.00 48.19 106 GLN A C 1
ATOM 820 O O . GLN A 1 106 ? 13.944 -3.738 -22.400 1.00 48.19 106 GLN A O 1
ATOM 825 N N . ASP A 1 107 ? 14.596 -2.768 -20.484 1.00 51.91 107 ASP A N 1
ATOM 826 C CA . ASP A 1 107 ? 13.356 -2.026 -20.335 1.00 51.91 107 ASP A CA 1
ATOM 827 C C . ASP A 1 107 ? 13.152 -1.110 -21.529 1.00 51.91 107 ASP A C 1
ATOM 829 O O . ASP A 1 107 ? 13.851 -0.107 -21.699 1.00 51.91 107 ASP A O 1
ATOM 833 N N . ARG A 1 108 ? 12.251 -1.614 -22.384 1.00 47.72 108 ARG A N 1
ATOM 834 C CA . ARG A 1 108 ? 11.567 -1.020 -23.518 1.00 47.72 108 ARG A CA 1
ATOM 835 C C . ARG A 1 108 ? 12.120 0.352 -23.777 1.00 47.72 108 ARG A C 1
ATOM 837 O O . ARG A 1 108 ? 11.776 1.285 -23.055 1.00 47.72 108 ARG A O 1
ATOM 844 N N . ILE A 1 109 ? 12.994 0.412 -24.785 1.00 46.44 109 ILE A N 1
ATOM 845 C CA . ILE A 1 109 ? 13.325 1.613 -25.545 1.00 46.44 109 ILE A CA 1
ATOM 846 C C . ILE A 1 109 ? 12.171 2.574 -25.318 1.00 46.44 109 ILE A C 1
ATOM 848 O O . ILE A 1 109 ? 11.053 2.309 -25.754 1.00 46.44 109 ILE A O 1
ATOM 852 N N . TYR A 1 110 ? 12.409 3.589 -24.490 1.00 52.88 110 TYR A N 1
ATOM 853 C CA . TYR A 1 110 ? 11.568 4.763 -24.447 1.00 52.88 110 TYR A CA 1
ATOM 854 C C . TYR A 1 110 ? 11.519 5.182 -25.900 1.00 52.88 110 TYR A C 1
ATOM 856 O O . TYR A 1 110 ? 12.524 5.747 -26.330 1.00 52.88 110 TYR A O 1
ATOM 864 N N . ASP A 1 111 ? 10.489 4.737 -26.643 1.00 53.34 111 ASP A N 1
ATOM 865 C CA . ASP A 1 111 ? 10.513 4.697 -28.105 1.00 53.34 111 ASP A CA 1
ATOM 866 C C . ASP A 1 111 ? 10.989 6.064 -28.524 1.00 53.34 111 ASP A C 1
ATOM 868 O O . ASP A 1 111 ? 10.319 7.067 -28.260 1.00 53.34 111 ASP A O 1
ATOM 872 N N . THR A 1 112 ? 12.234 6.127 -28.991 1.00 59.06 112 THR A N 1
ATOM 873 C CA . THR A 1 112 ? 12.844 7.397 -29.311 1.00 59.06 112 THR A CA 1
ATOM 874 C C . THR A 1 112 ? 12.118 7.801 -30.561 1.00 59.06 112 THR A C 1
ATOM 876 O O . THR A 1 112 ? 12.349 7.257 -31.638 1.00 59.06 112 THR A O 1
ATOM 879 N N . ILE A 1 113 ? 11.142 8.685 -30.395 1.00 64.69 113 ILE A N 1
ATOM 880 C CA . ILE A 1 113 ? 10.346 9.149 -31.510 1.00 64.69 113 ILE A CA 1
ATOM 881 C C . ILE A 1 113 ? 11.298 10.048 -32.283 1.00 64.69 113 ILE A C 1
ATOM 883 O O . ILE A 1 113 ? 11.682 11.125 -31.823 1.00 64.69 113 ILE A O 1
ATOM 887 N N . TRP A 1 114 ? 11.764 9.558 -33.426 1.00 68.06 114 TRP A N 1
ATOM 888 C CA . TRP A 1 114 ? 12.642 10.314 -34.301 1.00 68.06 114 TRP A CA 1
ATOM 889 C C . TRP A 1 114 ? 11.797 11.347 -35.038 1.00 68.06 114 TRP A C 1
ATOM 891 O O . TRP A 1 114 ? 11.103 11.026 -36.000 1.00 68.06 114 TRP A O 1
ATOM 901 N N . GLN A 1 115 ? 11.843 12.598 -34.585 1.00 68.44 115 GLN A N 1
ATOM 902 C CA . GLN A 1 115 ? 11.269 13.728 -35.314 1.00 68.44 115 GLN A CA 1
ATOM 903 C C . GLN A 1 115 ? 12.410 14.582 -35.864 1.00 68.44 115 GLN A C 1
ATOM 905 O O . GLN A 1 115 ? 13.275 15.042 -35.119 1.00 68.44 115 GLN A O 1
ATOM 910 N N . GLY A 1 116 ? 12.448 14.763 -37.187 1.00 71.12 116 GLY A N 1
ATOM 911 C CA . GLY A 1 116 ? 13.465 15.592 -37.846 1.00 71.12 116 GLY A CA 1
ATOM 912 C C . GLY A 1 116 ? 14.909 15.123 -37.622 1.00 71.12 116 GLY A C 1
ATOM 913 O O . GLY A 1 116 ? 15.810 15.951 -37.522 1.00 71.12 116 GLY A O 1
ATOM 914 N N . GLY A 1 117 ? 15.136 13.811 -37.483 1.00 73.00 117 GLY A N 1
ATOM 915 C CA . GLY A 1 117 ? 16.475 13.236 -37.301 1.00 73.00 117 GLY A CA 1
ATOM 916 C C . GLY A 1 117 ? 17.062 13.375 -35.891 1.00 73.00 117 GLY A C 1
ATOM 917 O O . GLY A 1 117 ? 18.204 12.973 -35.679 1.00 73.00 117 GLY A O 1
ATOM 918 N N . LYS A 1 118 ? 16.305 13.897 -34.916 1.00 66.50 118 LYS A N 1
ATOM 919 C CA . LYS A 1 118 ? 16.699 13.897 -33.501 1.00 66.50 118 LYS A CA 1
ATOM 920 C C . LYS A 1 118 ? 15.840 12.904 -32.711 1.00 66.50 118 LYS A C 1
ATOM 922 O O . LYS A 1 118 ? 14.618 12.910 -32.874 1.00 66.50 118 LYS A O 1
ATOM 927 N N . PRO A 1 119 ? 16.442 12.069 -31.849 1.00 68.00 119 PRO A N 1
ATOM 928 C CA . PRO A 1 119 ? 15.680 11.203 -30.964 1.00 68.00 119 PRO A CA 1
ATOM 929 C C . PRO A 1 119 ? 15.010 12.059 -29.882 1.00 68.00 119 PRO A C 1
ATOM 931 O O . PRO A 1 119 ? 15.695 12.687 -29.074 1.00 68.00 119 PRO A O 1
ATOM 934 N N . ILE A 1 120 ? 13.676 12.102 -29.861 1.00 68.31 120 ILE A N 1
ATOM 935 C CA . ILE A 1 120 ? 12.910 12.750 -28.792 1.00 68.31 120 ILE A CA 1
ATOM 936 C C . ILE A 1 120 ? 12.466 11.674 -27.804 1.00 68.31 120 ILE A C 1
ATOM 938 O O . ILE A 1 120 ? 11.839 10.682 -28.178 1.00 68.31 120 ILE A O 1
ATOM 942 N N . HIS A 1 121 ? 12.796 11.869 -26.529 1.00 70.00 121 HIS A N 1
ATOM 943 C CA . HIS A 1 121 ? 12.313 11.004 -25.458 1.00 70.00 121 HIS A CA 1
ATOM 944 C C . HIS A 1 121 ? 10.848 11.314 -25.145 1.00 70.00 121 HIS A C 1
ATOM 946 O O . HIS A 1 121 ? 10.463 12.478 -25.019 1.00 70.00 121 HIS A O 1
ATOM 952 N N . ARG A 1 122 ? 10.038 10.266 -24.988 1.00 72.69 122 ARG A N 1
ATOM 953 C CA . ARG A 1 122 ? 8.634 10.380 -24.589 1.00 72.69 122 ARG A CA 1
ATOM 954 C C . ARG A 1 122 ? 8.534 11.011 -23.192 1.00 72.69 122 ARG A C 1
ATOM 956 O O . ARG A 1 122 ? 9.172 10.544 -22.251 1.00 72.69 122 ARG A O 1
ATOM 963 N N . GLN A 1 123 ? 7.763 12.089 -23.065 1.00 84.88 123 GLN A N 1
ATOM 964 C CA . GLN A 1 123 ? 7.566 12.812 -21.805 1.00 84.88 123 GLN A CA 1
ATOM 965 C C . GLN A 1 123 ? 6.162 12.545 -21.272 1.00 84.88 123 GLN A C 1
ATOM 967 O O . GLN A 1 123 ? 5.263 13.384 -21.392 1.00 84.88 123 GLN A O 1
ATOM 972 N N . ASP A 1 124 ? 5.962 11.345 -20.738 1.00 91.75 124 ASP A N 1
ATOM 973 C CA . ASP A 1 124 ? 4.648 10.935 -20.268 1.00 91.75 124 ASP A CA 1
ATOM 974 C C . ASP A 1 124 ? 4.222 11.754 -19.043 1.00 91.75 124 ASP A C 1
ATOM 976 O O . ASP A 1 124 ? 5.006 12.043 -18.133 1.00 91.75 124 ASP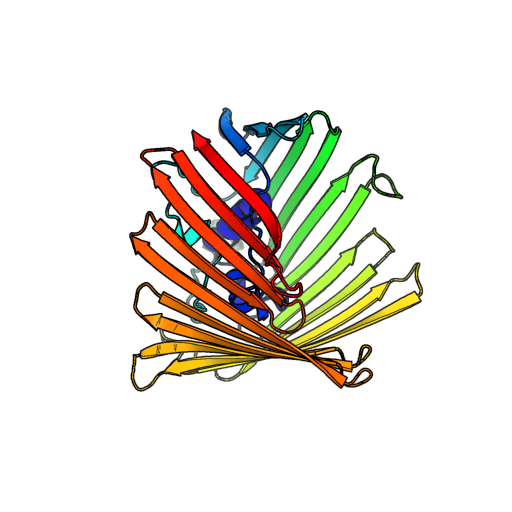 A O 1
ATOM 980 N N . SER A 1 125 ? 2.953 12.138 -19.024 1.00 95.69 125 SER A N 1
ATOM 981 C CA . SER A 1 125 ? 2.308 12.823 -17.912 1.00 95.69 125 SER A CA 1
ATOM 982 C C . SER A 1 125 ? 0.963 12.220 -17.557 1.00 95.69 125 SER A C 1
ATOM 984 O O . SER A 1 125 ? 0.244 11.709 -18.422 1.00 95.69 125 SER A O 1
ATOM 986 N N . LEU A 1 126 ? 0.618 12.368 -16.285 1.00 97.00 126 LEU A N 1
ATOM 987 C CA . LEU A 1 126 ? -0.650 11.998 -15.683 1.00 97.00 126 LEU A CA 1
ATOM 988 C C . LEU A 1 126 ? -1.108 13.158 -14.795 1.00 97.00 126 LEU A C 1
ATOM 990 O O . LEU A 1 126 ? -0.354 13.646 -13.961 1.00 97.00 126 LEU A O 1
ATOM 994 N N . LEU A 1 127 ? -2.347 13.590 -14.978 1.00 97.56 127 LEU A N 1
ATOM 995 C CA . LEU A 1 127 ? -3.039 14.560 -14.147 1.00 97.56 127 LEU A CA 1
ATOM 996 C C . LEU A 1 127 ? -4.297 13.891 -13.606 1.00 97.56 127 LEU A C 1
ATOM 998 O O . LEU A 1 127 ? -5.134 13.409 -14.367 1.00 97.56 127 LEU A O 1
ATOM 1002 N N . PHE A 1 128 ? -4.421 13.881 -12.293 1.00 97.31 128 PHE A N 1
ATOM 1003 C CA . PHE A 1 128 ? -5.539 13.327 -11.561 1.00 97.31 128 PHE A CA 1
ATOM 1004 C C . PHE A 1 128 ? -6.048 14.369 -10.567 1.00 97.31 128 PHE A C 1
ATOM 1006 O O . PHE A 1 128 ? -5.261 15.052 -9.913 1.00 97.31 128 PHE A O 1
ATOM 1013 N N . GLY A 1 129 ? -7.363 14.488 -10.447 1.00 97.12 129 GLY A N 1
ATOM 1014 C CA . GLY A 1 129 ? -8.021 15.305 -9.436 1.00 97.12 129 GLY A CA 1
ATOM 1015 C C . GLY A 1 129 ? -9.285 14.612 -8.959 1.00 97.12 129 GLY A C 1
ATOM 1016 O O . GLY A 1 129 ? -9.972 13.988 -9.758 1.00 97.12 129 GLY A O 1
ATOM 1017 N N . ARG A 1 130 ? -9.604 14.708 -7.673 1.00 96.12 130 ARG A N 1
ATOM 1018 C CA . ARG A 1 130 ? -10.801 14.132 -7.064 1.00 96.12 130 ARG A CA 1
ATOM 1019 C C . ARG A 1 130 ? -11.380 15.107 -6.054 1.00 96.12 130 ARG A C 1
ATOM 1021 O O . ARG A 1 130 ? -10.720 15.456 -5.083 1.00 96.12 130 ARG A O 1
ATOM 1028 N N . LEU A 1 131 ? -12.622 15.519 -6.272 1.00 95.94 131 LEU A N 1
ATOM 1029 C CA . LEU A 1 131 ? -13.403 16.295 -5.317 1.00 95.94 131 LEU A CA 1
ATOM 1030 C C . LEU A 1 131 ? -14.336 15.347 -4.569 1.00 95.94 131 LEU A C 1
ATOM 1032 O O . LEU A 1 131 ? -15.191 14.721 -5.195 1.00 95.94 131 LEU A O 1
ATOM 1036 N N . ALA A 1 132 ? -14.187 15.242 -3.251 1.00 93.94 132 ALA A N 1
ATOM 1037 C CA . ALA A 1 132 ? -15.112 14.501 -2.404 1.00 93.94 132 ALA A CA 1
ATOM 1038 C C . ALA A 1 132 ? -16.222 15.421 -1.871 1.00 93.94 132 ALA A C 1
ATOM 1040 O O . ALA A 1 132 ? -15.972 16.537 -1.412 1.00 93.94 132 ALA A O 1
ATOM 1041 N N . LEU A 1 133 ? -17.454 14.931 -1.930 1.00 92.06 133 LEU A N 1
ATOM 1042 C CA . LEU A 1 133 ? -18.688 15.591 -1.517 1.00 92.06 133 LEU A CA 1
ATOM 1043 C C . LEU A 1 133 ? -19.356 14.725 -0.433 1.00 92.06 133 LEU A C 1
ATOM 1045 O O . LEU A 1 133 ? -19.300 13.503 -0.537 1.00 92.06 133 LEU A O 1
ATOM 1049 N N . PRO A 1 134 ? -19.984 15.292 0.611 1.00 90.50 134 PRO A N 1
ATOM 1050 C CA . PRO A 1 134 ? -20.187 16.717 0.879 1.00 90.50 134 PRO A CA 1
ATOM 1051 C C . PRO A 1 134 ? -19.015 17.393 1.613 1.00 90.50 134 PRO A C 1
ATOM 1053 O O . PRO A 1 134 ? -19.100 18.576 1.925 1.00 90.50 134 PRO A O 1
ATOM 1056 N N . THR A 1 135 ? -17.927 16.674 1.911 1.00 88.25 135 THR A N 1
ATOM 1057 C CA . THR A 1 135 ? -16.791 17.209 2.689 1.00 88.25 135 THR A CA 1
ATOM 1058 C C . THR A 1 135 ? -16.058 18.361 1.999 1.00 88.25 135 THR A C 1
ATOM 1060 O O . THR A 1 135 ? -15.306 19.076 2.660 1.00 88.25 135 THR A O 1
ATOM 1063 N N . ASN A 1 136 ? -16.266 18.550 0.690 1.00 91.00 136 ASN A N 1
ATOM 1064 C CA . ASN A 1 136 ? -15.599 19.546 -0.149 1.00 91.00 136 ASN A CA 1
ATOM 1065 C C . ASN A 1 136 ? -14.070 19.467 -0.039 1.00 91.00 136 ASN A C 1
ATOM 1067 O O . ASN A 1 136 ? -13.373 20.481 -0.036 1.00 91.00 136 ASN A O 1
ATOM 1071 N N . THR A 1 137 ? -13.544 18.246 0.077 1.00 94.19 137 THR A N 1
ATOM 1072 C CA . THR A 1 137 ? -12.103 17.988 0.115 1.00 94.19 137 THR A CA 1
ATOM 1073 C C . THR A 1 137 ? -11.615 17.660 -1.287 1.00 94.19 137 THR A C 1
ATOM 1075 O O . THR A 1 137 ? -12.186 16.798 -1.957 1.00 94.19 137 THR A O 1
ATOM 1078 N N . LEU A 1 138 ? -10.562 18.340 -1.731 1.00 95.56 138 LEU A N 1
ATOM 1079 C CA . LEU A 1 138 ? -9.955 18.146 -3.042 1.00 95.56 138 LEU A CA 1
ATOM 1080 C C . LEU A 1 138 ? -8.631 17.406 -2.885 1.00 95.56 138 LEU A C 1
ATOM 1082 O O . LEU A 1 138 ? -7.752 17.850 -2.156 1.00 95.56 138 LEU A O 1
ATOM 1086 N N . GLU A 1 139 ? -8.461 16.322 -3.620 1.00 96.00 139 GLU A N 1
ATOM 1087 C CA . GLU A 1 139 ? -7.186 15.637 -3.789 1.00 96.00 139 GLU A CA 1
ATOM 1088 C C . GLU A 1 139 ? -6.737 15.796 -5.238 1.00 96.00 139 GLU A C 1
ATOM 1090 O O . GLU A 1 139 ? -7.551 15.737 -6.158 1.00 96.00 139 GLU A O 1
ATOM 1095 N N . ALA A 1 140 ? -5.448 15.994 -5.467 1.00 97.31 140 ALA A N 1
ATOM 1096 C CA . ALA A 1 140 ? -4.888 16.045 -6.805 1.00 97.31 140 ALA A CA 1
ATOM 1097 C C . ALA A 1 140 ? -3.528 15.361 -6.844 1.00 97.31 140 ALA A C 1
ATOM 1099 O O . ALA A 1 140 ? -2.773 15.369 -5.874 1.00 97.31 140 ALA A O 1
ATOM 1100 N N . MET A 1 141 ? -3.212 14.783 -7.992 1.00 97.81 141 MET A N 1
ATOM 1101 C CA . MET A 1 141 ? -1.930 14.163 -8.261 1.00 97.81 141 MET A CA 1
ATOM 1102 C C . MET A 1 141 ? -1.500 14.523 -9.678 1.00 97.81 141 MET A C 1
ATOM 1104 O O . MET A 1 141 ? -2.249 14.336 -10.634 1.00 97.81 141 MET A O 1
ATOM 1108 N N . TYR A 1 142 ? -0.284 15.024 -9.824 1.00 98.00 142 TYR A N 1
ATOM 1109 C CA . TYR A 1 142 ? 0.338 15.276 -11.111 1.00 98.00 142 TYR A CA 1
ATOM 1110 C C . TYR A 1 142 ? 1.659 14.529 -11.186 1.00 98.00 142 TYR A C 1
ATOM 1112 O O . TYR A 1 142 ? 2.505 14.642 -10.306 1.00 98.00 142 TYR A O 1
ATOM 1120 N N . VAL A 1 143 ? 1.845 13.770 -12.253 1.00 97.62 143 VAL A N 1
ATOM 1121 C CA . VAL A 1 143 ? 3.069 13.037 -12.531 1.00 97.62 143 VAL A CA 1
ATOM 1122 C C . VAL A 1 143 ? 3.601 13.479 -13.880 1.00 97.62 143 VAL A C 1
ATOM 1124 O O . VAL A 1 143 ? 2.863 13.510 -14.865 1.00 97.62 143 VAL A O 1
ATOM 1127 N N . ARG A 1 144 ? 4.897 13.780 -13.943 1.00 95.88 144 ARG A N 1
ATOM 1128 C CA . ARG A 1 144 ? 5.607 14.095 -15.181 1.00 95.88 144 ARG A CA 1
ATOM 1129 C C . ARG A 1 144 ? 6.928 13.352 -15.233 1.00 95.88 144 ARG A C 1
ATOM 1131 O O . ARG A 1 144 ? 7.780 13.539 -14.368 1.00 95.88 144 ARG A O 1
ATOM 1138 N N . ARG A 1 145 ? 7.134 12.566 -16.287 1.00 92.69 145 ARG A N 1
ATOM 1139 C CA . ARG A 1 145 ? 8.451 12.022 -16.624 1.00 92.69 145 ARG A CA 1
ATOM 1140 C C . ARG A 1 145 ? 9.174 13.006 -17.533 1.00 92.69 145 ARG A C 1
ATOM 1142 O O . ARG A 1 145 ? 8.666 13.384 -18.587 1.00 92.69 145 ARG A O 1
ATOM 1149 N N . PHE A 1 146 ? 10.346 13.454 -17.095 1.00 90.62 146 PHE A N 1
ATOM 1150 C CA . PHE A 1 146 ? 11.199 14.352 -17.882 1.00 90.62 146 PHE A CA 1
ATOM 1151 C C . PHE A 1 146 ? 12.162 13.563 -18.763 1.00 90.62 146 PHE A C 1
ATOM 1153 O O . PHE A 1 146 ? 12.403 13.911 -19.917 1.00 90.62 146 PHE A O 1
ATOM 1160 N N . ASN A 1 147 ? 12.687 12.477 -18.202 1.00 86.56 147 ASN A N 1
ATOM 1161 C CA . ASN A 1 147 ? 13.662 11.594 -18.816 1.00 86.56 147 ASN A CA 1
ATOM 1162 C C . ASN A 1 147 ? 13.301 10.146 -18.453 1.00 86.56 147 ASN A C 1
ATOM 1164 O O . ASN A 1 147 ? 12.575 9.926 -17.479 1.00 86.56 147 ASN A O 1
ATOM 1168 N N . PRO A 1 148 ? 13.870 9.145 -19.147 1.00 84.31 148 PRO A N 1
ATOM 1169 C CA . PRO A 1 148 ? 13.675 7.740 -18.789 1.00 84.31 148 PRO A CA 1
ATOM 1170 C C . PRO A 1 148 ? 14.021 7.431 -17.328 1.00 84.31 148 PRO A C 1
ATOM 1172 O O . PRO A 1 148 ? 13.416 6.558 -16.723 1.00 84.31 148 PRO A O 1
ATOM 1175 N N . THR A 1 149 ? 14.954 8.172 -16.736 1.00 90.25 149 THR A N 1
ATOM 1176 C CA . THR A 1 149 ? 15.425 7.957 -15.365 1.00 90.25 149 THR A CA 1
ATOM 1177 C C . THR A 1 149 ? 14.869 8.953 -14.355 1.00 90.25 149 THR A C 1
ATOM 1179 O O . THR A 1 149 ? 15.108 8.770 -13.171 1.00 90.25 149 THR A O 1
ATOM 1182 N N . THR A 1 150 ? 14.143 9.997 -14.771 1.00 93.62 150 THR A N 1
ATOM 1183 C CA . THR A 1 150 ? 13.746 11.095 -13.872 1.00 93.62 150 THR A CA 1
ATOM 1184 C C . THR A 1 150 ? 12.256 11.388 -13.971 1.00 93.62 150 THR A C 1
ATOM 1186 O O . THR A 1 150 ? 11.731 11.661 -15.056 1.00 93.62 150 THR A O 1
ATOM 1189 N N . GLN A 1 151 ? 11.598 11.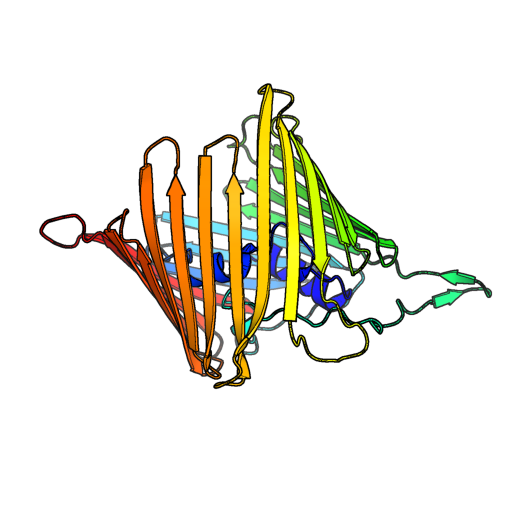415 -12.816 1.00 95.06 151 GLN A N 1
ATOM 1190 C CA . GLN A 1 151 ? 10.180 11.696 -12.662 1.00 95.06 151 GLN A CA 1
ATOM 1191 C C . GLN A 1 151 ? 9.946 12.741 -11.566 1.00 95.06 151 GLN A C 1
ATOM 1193 O O . GLN A 1 151 ? 10.605 12.743 -10.530 1.00 95.06 151 GLN A O 1
ATOM 1198 N N . LEU A 1 152 ? 8.957 13.604 -11.784 1.00 97.44 152 LEU A N 1
ATOM 1199 C CA . LEU A 1 152 ? 8.345 14.433 -10.754 1.00 97.44 152 LEU A CA 1
ATOM 1200 C C . LEU A 1 152 ? 6.940 13.910 -10.465 1.00 97.44 152 LEU A C 1
ATOM 1202 O O . LEU A 1 152 ? 6.140 13.730 -11.383 1.00 97.44 152 LEU A O 1
ATOM 1206 N N . LEU A 1 153 ? 6.646 13.688 -9.192 1.00 97.88 153 LEU A N 1
ATOM 1207 C CA . LEU A 1 153 ? 5.316 13.407 -8.668 1.00 97.88 153 LEU A CA 1
ATOM 1208 C C . LEU A 1 153 ? 4.942 14.545 -7.715 1.00 97.88 153 LEU A C 1
ATOM 1210 O O . LEU A 1 153 ? 5.713 14.925 -6.843 1.00 97.88 153 LEU A O 1
ATOM 1214 N N . VAL A 1 154 ? 3.759 15.106 -7.900 1.00 98.19 154 VAL A N 1
ATOM 1215 C CA . VAL A 1 154 ? 3.184 16.159 -7.070 1.00 98.19 154 VAL A CA 1
ATOM 1216 C C . VAL A 1 154 ? 1.858 15.646 -6.554 1.00 98.19 154 VAL A C 1
ATOM 1218 O O . VAL A 1 154 ? 1.015 15.241 -7.348 1.00 98.19 154 VAL A O 1
ATOM 1221 N N . THR A 1 155 ? 1.659 15.671 -5.246 1.00 97.38 155 THR A N 1
ATOM 1222 C CA . THR A 1 155 ? 0.389 15.317 -4.612 1.00 97.38 155 THR A CA 1
ATOM 1223 C C . THR A 1 155 ? -0.111 16.495 -3.801 1.00 97.38 155 THR A C 1
ATOM 1225 O O . THR A 1 155 ? 0.656 17.120 -3.071 1.00 97.38 155 THR A O 1
ATOM 1228 N N . CYS A 1 156 ? -1.397 16.791 -3.901 1.00 96.12 156 CYS A N 1
ATOM 1229 C CA . CYS A 1 156 ? -2.026 17.905 -3.215 1.00 96.12 156 CYS A CA 1
ATOM 1230 C C . CYS A 1 156 ? -3.291 17.417 -2.525 1.00 96.12 156 CYS A C 1
ATOM 1232 O O . CYS A 1 156 ? -4.064 16.659 -3.107 1.00 96.12 156 CYS A O 1
ATOM 1234 N N . VAL A 1 157 ? -3.531 17.901 -1.315 1.00 95.62 157 VAL A N 1
ATOM 1235 C CA . VAL A 1 157 ? -4.791 17.705 -0.600 1.00 95.62 157 VAL A CA 1
ATOM 1236 C C . VAL A 1 157 ? -5.236 19.057 -0.067 1.00 95.62 157 VAL A C 1
ATOM 1238 O O . VAL A 1 157 ? -4.442 19.781 0.524 1.00 95.62 157 VAL A O 1
ATOM 1241 N N . SER A 1 158 ? -6.495 19.416 -0.268 1.00 95.25 158 SER A N 1
ATOM 1242 C CA . SER A 1 158 ? -7.115 20.618 0.276 1.00 95.25 158 SER A CA 1
ATOM 1243 C C . SER A 1 158 ? -8.401 20.249 0.996 1.00 95.25 158 SER A C 1
ATOM 1245 O O . SER A 1 158 ? -9.170 19.399 0.547 1.00 95.25 158 SER A O 1
ATOM 1247 N N . GLY A 1 159 ? -8.622 20.872 2.146 1.00 92.88 159 GLY A N 1
ATOM 1248 C CA . GLY A 1 159 ? -9.758 20.576 2.998 1.00 92.88 159 GLY A CA 1
ATOM 1249 C C . GLY A 1 159 ? -9.782 21.475 4.222 1.00 92.88 159 GLY A C 1
ATOM 1250 O O . GLY A 1 159 ? -8.738 21.821 4.771 1.00 92.88 159 GLY A O 1
ATOM 1251 N N . ALA A 1 160 ? -10.987 21.814 4.679 1.00 87.50 160 ALA A N 1
ATOM 1252 C CA . ALA A 1 160 ? -11.190 22.713 5.818 1.00 87.50 160 ALA A CA 1
ATOM 1253 C C . ALA A 1 160 ? -10.654 22.160 7.155 1.00 87.50 160 ALA A C 1
ATOM 1255 O O . ALA A 1 160 ? -10.419 22.921 8.086 1.00 87.50 160 ALA A O 1
ATOM 1256 N N . HIS A 1 161 ? -10.448 20.844 7.253 1.00 85.50 161 HIS A N 1
ATOM 1257 C CA . HIS A 1 161 ? -9.923 20.179 8.449 1.00 85.50 161 HIS A CA 1
ATOM 1258 C C . HIS A 1 161 ? -8.389 20.262 8.574 1.00 85.50 161 HIS A C 1
ATOM 1260 O O . HIS A 1 161 ? -7.834 19.913 9.615 1.00 85.50 161 HIS A O 1
ATOM 1266 N N . LEU A 1 162 ? -7.685 20.700 7.524 1.00 85.06 162 LEU A N 1
ATOM 1267 C CA . LEU A 1 162 ? -6.230 20.854 7.525 1.00 85.06 162 LEU A CA 1
ATOM 1268 C C . LEU A 1 162 ? -5.858 22.230 8.091 1.00 85.06 162 LEU A C 1
ATOM 1270 O O . LEU A 1 162 ? -6.442 23.236 7.697 1.00 85.06 162 LEU A O 1
ATOM 1274 N N . LYS A 1 163 ? -4.842 22.292 8.966 1.00 80.75 163 LYS A N 1
ATOM 1275 C CA . LYS A 1 163 ? -4.426 23.533 9.660 1.00 80.75 163 LYS A CA 1
ATOM 1276 C C . LYS A 1 163 ? -4.174 24.719 8.715 1.00 80.75 163 LYS A C 1
ATOM 1278 O O . LYS A 1 163 ? -4.470 25.851 9.071 1.00 80.75 163 LYS A O 1
ATOM 1283 N N . SER A 1 164 ? -3.631 24.458 7.527 1.00 83.44 164 SER A N 1
ATOM 1284 C CA . SER A 1 164 ? -3.303 25.450 6.491 1.00 83.44 164 SER A CA 1
ATOM 1285 C C . SER A 1 164 ? -4.296 25.472 5.319 1.00 83.44 164 SER A C 1
ATOM 1287 O O . SER A 1 164 ? -3.992 26.043 4.276 1.00 83.44 164 SER A O 1
ATOM 1289 N N . GLY A 1 165 ? -5.447 24.796 5.427 1.00 87.44 165 GLY A N 1
ATOM 1290 C CA . GLY A 1 165 ? -6.423 24.641 4.334 1.00 87.44 165 GLY A CA 1
ATOM 1291 C C . GLY A 1 165 ? -5.990 23.690 3.206 1.00 87.44 165 GLY A C 1
ATOM 1292 O O . GLY A 1 165 ? -6.782 23.357 2.318 1.00 87.44 165 GLY A O 1
ATOM 1293 N N . GLY A 1 166 ? -4.748 23.207 3.243 1.00 92.56 166 GLY A N 1
ATOM 1294 C CA . GLY A 1 166 ? -4.219 22.228 2.306 1.00 92.56 166 GLY A CA 1
ATOM 1295 C C . GLY A 1 166 ? -2.736 21.932 2.512 1.00 92.56 166 GLY A C 1
ATOM 1296 O O . GLY A 1 166 ? -2.028 22.658 3.212 1.00 92.56 166 GLY A O 1
ATOM 1297 N N . ALA A 1 167 ? -2.280 20.858 1.883 1.00 94.94 167 ALA A N 1
ATOM 1298 C CA . ALA A 1 167 ? -0.903 20.404 1.841 1.00 94.94 167 ALA A CA 1
ATOM 1299 C C . ALA A 1 167 ? -0.534 20.035 0.400 1.00 94.94 167 ALA A C 1
ATOM 1301 O O . ALA A 1 167 ? -1.332 19.447 -0.330 1.00 94.94 167 ALA A O 1
ATOM 1302 N N . LEU A 1 168 ? 0.682 20.384 -0.000 1.00 96.31 168 LEU A N 1
ATOM 1303 C CA . LEU A 1 168 ? 1.271 20.055 -1.289 1.00 96.31 168 LEU A CA 1
ATOM 1304 C C . LEU A 1 168 ? 2.595 19.348 -1.025 1.00 96.31 168 LEU A C 1
ATOM 1306 O O . LEU A 1 168 ? 3.419 19.836 -0.255 1.00 96.31 168 LEU A O 1
ATOM 1310 N N . THR A 1 169 ? 2.794 18.202 -1.659 1.00 97.31 169 THR A N 1
ATOM 1311 C CA . THR A 1 169 ? 3.998 17.390 -1.521 1.00 97.31 169 THR A CA 1
ATOM 1312 C C . THR A 1 169 ? 4.585 17.119 -2.898 1.00 97.31 169 THR A C 1
ATOM 1314 O O . THR A 1 169 ? 3.893 16.690 -3.818 1.00 97.31 169 THR A O 1
ATOM 1317 N N . LEU A 1 170 ? 5.870 17.414 -3.041 1.00 98.12 170 LEU A N 1
ATOM 1318 C CA . LEU A 1 170 ? 6.672 17.223 -4.236 1.00 98.12 170 LEU A CA 1
ATOM 1319 C C . LEU A 1 170 ? 7.630 16.061 -3.999 1.00 98.12 170 LEU A C 1
ATOM 1321 O O . LEU A 1 170 ? 8.308 16.015 -2.975 1.00 98.12 170 LEU A O 1
ATOM 1325 N N . TYR A 1 171 ? 7.716 15.178 -4.980 1.00 97.62 171 TYR A N 1
ATOM 1326 C CA . TYR A 1 171 ? 8.621 14.044 -5.031 1.00 97.62 171 TYR A CA 1
ATOM 1327 C C . TYR A 1 171 ? 9.421 14.143 -6.325 1.00 97.62 171 TYR A C 1
ATOM 1329 O O . TYR A 1 171 ? 8.886 13.974 -7.422 1.00 97.62 171 TYR A O 1
ATOM 1337 N N . TRP A 1 172 ? 10.709 14.431 -6.208 1.00 98.06 172 TRP A N 1
ATOM 1338 C CA . TRP A 1 172 ? 11.643 14.386 -7.322 1.00 98.06 172 TRP A CA 1
ATOM 1339 C C . TRP A 1 172 ? 12.401 13.064 -7.275 1.00 98.06 172 TRP A C 1
ATOM 1341 O O . TRP A 1 172 ? 13.261 12.865 -6.420 1.00 98.06 172 TRP A O 1
ATOM 1351 N N . GLN A 1 173 ? 12.067 12.156 -8.184 1.00 96.88 173 GLN A N 1
ATOM 1352 C CA . GLN A 1 173 ? 12.548 10.780 -8.196 1.00 96.88 173 GLN A CA 1
ATOM 1353 C C . GLN A 1 173 ? 13.513 10.567 -9.364 1.00 96.88 173 GLN A C 1
ATOM 1355 O O . GLN A 1 173 ? 13.231 10.944 -10.504 1.00 96.88 173 GLN A O 1
ATOM 1360 N N . LYS A 1 174 ? 14.652 9.931 -9.091 1.00 95.25 174 LYS A N 1
ATOM 1361 C CA . LYS A 1 174 ? 15.628 9.517 -10.097 1.00 95.25 174 LYS A CA 1
ATOM 1362 C C . LYS A 1 174 ? 15.970 8.046 -9.914 1.00 95.25 174 LYS A C 1
ATOM 1364 O O . LYS A 1 174 ? 16.547 7.679 -8.895 1.00 95.25 174 LYS A O 1
ATOM 1369 N N . ASP A 1 175 ? 15.651 7.232 -10.908 1.00 92.12 175 ASP A N 1
ATOM 1370 C CA . ASP A 1 175 ? 15.928 5.801 -10.936 1.00 92.12 175 ASP A CA 1
ATOM 1371 C C . ASP A 1 175 ? 17.027 5.494 -11.961 1.00 92.12 175 ASP A C 1
ATOM 1373 O O . ASP A 1 175 ? 16.860 5.669 -13.170 1.00 92.12 175 ASP A O 1
ATOM 1377 N N . CYS A 1 176 ? 18.177 5.044 -11.462 1.00 88.50 176 CYS A N 1
ATOM 1378 C CA . CYS A 1 176 ? 19.336 4.624 -12.243 1.00 88.50 176 CYS A CA 1
ATOM 1379 C C . CYS A 1 176 ? 19.528 3.097 -12.198 1.00 88.50 176 CYS A C 1
ATOM 1381 O O . CYS A 1 176 ? 20.647 2.606 -12.378 1.00 88.50 176 CYS A O 1
ATOM 1383 N N . ARG A 1 177 ? 18.451 2.331 -11.975 1.00 83.62 177 ARG A N 1
ATOM 1384 C CA . ARG A 1 177 ? 18.399 0.861 -11.922 1.00 83.62 177 ARG A CA 1
ATOM 1385 C C . ARG A 1 177 ? 19.081 0.251 -10.694 1.00 83.62 177 ARG A C 1
ATOM 1387 O O . ARG A 1 177 ? 18.427 -0.338 -9.837 1.00 83.62 177 ARG A O 1
ATOM 1394 N N . GLN A 1 178 ? 20.405 0.372 -10.594 1.00 88.75 178 GLN A N 1
ATOM 1395 C CA . GLN A 1 178 ? 21.148 -0.118 -9.425 1.00 88.75 178 GLN A CA 1
ATOM 1396 C C . GLN A 1 178 ? 20.872 0.733 -8.196 1.00 88.75 178 GLN A C 1
ATOM 1398 O O . GLN A 1 178 ? 20.859 0.210 -7.091 1.00 88.75 178 GLN A O 1
ATOM 1403 N N . TYR A 1 179 ? 20.633 2.024 -8.384 1.00 91.50 179 TYR A N 1
ATOM 1404 C CA . TYR A 1 179 ? 20.310 2.931 -7.302 1.00 91.50 179 TYR A CA 1
ATOM 1405 C C . TYR A 1 179 ? 19.166 3.851 -7.698 1.00 91.50 179 TYR A C 1
ATOM 1407 O O . TYR A 1 179 ? 19.003 4.181 -8.875 1.00 91.50 179 TYR A O 1
ATOM 1415 N N . ALA A 1 180 ? 18.401 4.274 -6.702 1.00 94.38 180 ALA A N 1
ATOM 1416 C CA . ALA A 1 180 ? 17.346 5.256 -6.839 1.00 94.38 180 ALA A CA 1
ATOM 1417 C C . ALA A 1 180 ? 17.472 6.310 -5.740 1.00 94.38 180 ALA A C 1
ATOM 1419 O O . ALA A 1 180 ? 17.821 6.006 -4.597 1.00 94.38 180 ALA A O 1
ATOM 1420 N N . HIS A 1 181 ? 17.178 7.554 -6.100 1.00 96.31 181 HIS A N 1
ATOM 1421 C CA . HIS A 1 181 ? 17.153 8.690 -5.192 1.00 96.31 181 HIS A CA 1
ATOM 1422 C C . HIS A 1 181 ? 15.808 9.396 -5.294 1.00 96.31 181 HIS A C 1
ATOM 1424 O O . HIS A 1 181 ? 15.275 9.570 -6.388 1.00 96.31 181 HIS A O 1
ATOM 1430 N N . GLU A 1 182 ? 15.280 9.840 -4.164 1.00 97.31 182 GLU A N 1
ATOM 1431 C CA . GLU A 1 182 ? 14.035 10.593 -4.101 1.00 97.31 182 GLU A CA 1
ATOM 1432 C C . GLU A 1 182 ? 14.218 11.788 -3.162 1.00 97.31 182 GLU A C 1
ATOM 1434 O O . GLU A 1 182 ? 14.621 11.628 -2.013 1.00 97.31 182 GLU A O 1
ATOM 1439 N N . LEU A 1 183 ? 13.958 12.996 -3.661 1.00 98.12 183 LEU A N 1
ATOM 1440 C CA . LEU A 1 183 ? 13.902 14.218 -2.862 1.00 98.12 183 LEU A CA 1
ATOM 1441 C C . LEU A 1 183 ? 12.444 14.582 -2.630 1.00 98.12 183 LEU A C 1
ATOM 1443 O O . LEU A 1 183 ? 11.638 14.566 -3.558 1.00 98.12 183 LEU A O 1
ATOM 1447 N N . LEU A 1 184 ? 12.124 14.924 -1.392 1.00 97.06 184 LEU A N 1
ATOM 1448 C CA . LEU A 1 184 ? 10.778 15.201 -0.937 1.00 97.06 184 LEU A CA 1
ATOM 1449 C C . LEU A 1 184 ? 10.712 16.622 -0.402 1.00 97.06 184 LEU A C 1
ATOM 1451 O O . LEU A 1 184 ? 11.568 17.043 0.374 1.00 97.06 184 LEU A O 1
ATOM 1455 N N . TYR A 1 185 ? 9.668 17.346 -0.775 1.00 97.62 185 TYR A N 1
ATOM 1456 C CA . TYR A 1 185 ? 9.319 18.605 -0.138 1.00 97.62 185 TYR A CA 1
ATOM 1457 C C . TYR A 1 185 ? 7.825 18.635 0.131 1.00 97.62 185 TYR A C 1
ATOM 1459 O O . TYR A 1 185 ? 7.036 18.497 -0.796 1.00 97.62 185 TYR A O 1
ATOM 1467 N N . SER A 1 186 ? 7.428 18.824 1.383 1.00 96.19 186 SER A N 1
ATOM 1468 C CA . SER A 1 186 ? 6.032 18.994 1.767 1.00 96.19 186 SER A CA 1
ATOM 1469 C C . SER A 1 186 ? 5.821 20.385 2.337 1.00 96.19 186 SER A C 1
ATOM 1471 O O . SER A 1 186 ? 6.549 20.818 3.228 1.00 96.19 186 SER A O 1
ATOM 1473 N N . THR A 1 187 ? 4.795 21.085 1.861 1.00 94.69 187 THR A N 1
ATOM 1474 C CA . THR A 1 187 ? 4.393 22.373 2.435 1.00 94.69 187 THR A CA 1
ATOM 1475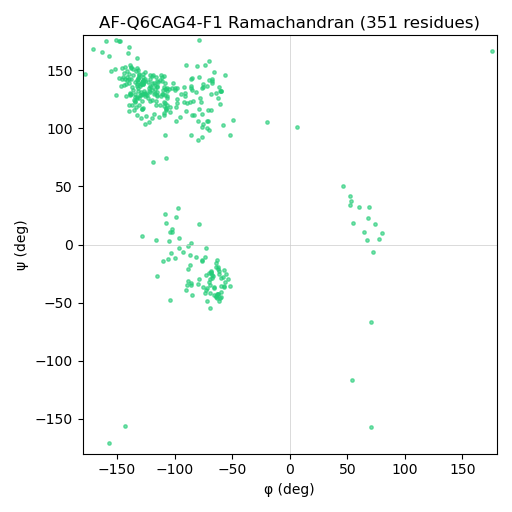 C C . THR A 1 187 ? 3.816 22.206 3.836 1.00 94.69 187 THR A C 1
ATOM 1477 O O . THR A 1 187 ? 3.887 23.136 4.638 1.00 94.69 187 THR A O 1
ATOM 1480 N N . ASN A 1 188 ? 3.305 21.014 4.167 1.00 89.31 188 ASN A N 1
ATOM 1481 C CA . ASN A 1 188 ? 2.926 20.688 5.533 1.00 89.31 188 ASN A CA 1
ATOM 1482 C C . ASN A 1 188 ? 4.196 20.604 6.393 1.00 89.31 188 ASN A C 1
ATOM 1484 O O . ASN A 1 188 ? 5.063 19.770 6.141 1.00 89.31 188 ASN A O 1
ATOM 1488 N N . GLU A 1 189 ? 4.312 21.504 7.371 1.00 87.38 189 GLU A N 1
ATOM 1489 C CA . GLU A 1 189 ? 5.475 21.654 8.266 1.00 87.38 189 GLU A CA 1
ATOM 1490 C C . GLU A 1 189 ? 6.792 22.084 7.587 1.00 87.38 189 GLU A C 1
ATOM 1492 O O . GLU A 1 189 ? 7.850 22.075 8.225 1.00 87.38 189 GLU A O 1
ATOM 1497 N N . ALA A 1 190 ? 6.725 22.501 6.314 1.00 93.94 190 ALA A N 1
ATOM 1498 C CA . ALA A 1 190 ? 7.888 22.762 5.460 1.00 93.94 190 ALA A CA 1
ATOM 1499 C C . ALA A 1 190 ? 8.927 21.628 5.561 1.00 93.94 190 ALA A C 1
ATOM 1501 O O . ALA A 1 190 ? 10.105 21.855 5.847 1.00 93.94 190 ALA A O 1
ATOM 1502 N N . LEU A 1 191 ? 8.460 20.390 5.395 1.00 96.00 191 LEU A N 1
ATOM 1503 C CA . LEU A 1 191 ? 9.279 19.193 5.522 1.00 96.00 191 LEU A CA 1
ATOM 1504 C C . LEU A 1 191 ? 10.130 19.000 4.270 1.00 96.00 191 LEU A C 1
ATOM 1506 O O . LEU A 1 191 ? 9.612 18.926 3.158 1.00 96.00 191 LEU A O 1
ATOM 1510 N N . LEU A 1 192 ? 11.437 18.871 4.467 1.00 97.62 192 LEU A N 1
ATOM 1511 C CA . LEU A 1 192 ? 12.393 18.467 3.442 1.00 97.62 192 LEU A CA 1
ATOM 1512 C C . LEU A 1 192 ? 12.833 17.037 3.726 1.00 97.62 192 LEU A C 1
ATOM 1514 O O . LEU A 1 192 ? 13.138 16.708 4.867 1.00 97.62 192 LEU A O 1
ATOM 1518 N N . GLY A 1 193 ? 12.875 16.191 2.706 1.00 97.25 193 GLY A N 1
ATOM 1519 C CA . GLY A 1 193 ? 13.283 14.799 2.831 1.00 97.25 193 GLY A CA 1
ATOM 1520 C C . GLY A 1 193 ? 14.178 14.352 1.686 1.00 97.25 193 GLY A C 1
ATOM 1521 O O . GLY A 1 193 ? 14.101 14.866 0.573 1.00 97.25 193 GLY A O 1
ATOM 1522 N N . ALA A 1 194 ? 15.023 13.373 1.962 1.00 97.88 194 ALA A N 1
ATOM 1523 C CA . ALA A 1 194 ? 15.832 12.677 0.981 1.00 97.88 194 ALA A CA 1
ATOM 1524 C C . ALA A 1 194 ? 15.793 11.178 1.278 1.00 97.88 194 ALA A C 1
ATOM 1526 O O . ALA A 1 194 ? 15.923 10.753 2.424 1.00 97.88 194 ALA A O 1
ATOM 1527 N N . ARG A 1 195 ? 15.625 10.379 0.233 1.00 97.62 195 ARG A N 1
ATOM 1528 C CA . ARG A 1 195 ? 15.582 8.920 0.258 1.00 97.62 195 ARG A CA 1
ATOM 1529 C C . ARG A 1 195 ? 16.567 8.368 -0.753 1.00 97.62 195 ARG A C 1
ATOM 1531 O O . ARG A 1 195 ? 16.747 8.927 -1.836 1.00 97.62 195 ARG A O 1
ATOM 1538 N N . GLY A 1 196 ? 17.185 7.250 -0.407 1.00 97.19 196 GLY A N 1
ATOM 1539 C CA . GLY A 1 196 ? 18.096 6.535 -1.283 1.00 97.19 196 GLY A CA 1
ATOM 1540 C C . GLY A 1 196 ? 17.927 5.034 -1.136 1.00 97.19 196 GLY A C 1
ATOM 1541 O O . GLY A 1 196 ? 17.748 4.531 -0.029 1.00 97.19 196 GLY A O 1
ATOM 1542 N N . LEU A 1 197 ? 18.015 4.324 -2.254 1.00 96.88 197 LEU A N 1
ATOM 1543 C CA . LEU A 1 197 ? 18.077 2.871 -2.295 1.00 96.88 197 LEU A CA 1
ATOM 1544 C C . LEU A 1 197 ? 19.200 2.445 -3.235 1.00 96.88 197 LEU A C 1
ATOM 1546 O O . LEU A 1 197 ? 19.362 3.017 -4.309 1.00 96.88 197 LEU A O 1
ATOM 1550 N N . TYR A 1 198 ? 19.960 1.434 -2.840 1.00 95.69 198 TYR A N 1
ATOM 1551 C CA . TYR A 1 198 ? 21.012 0.815 -3.628 1.00 95.69 198 TYR A CA 1
ATOM 1552 C C . TYR A 1 198 ? 20.813 -0.702 -3.645 1.00 95.69 198 TYR A C 1
ATOM 1554 O O . TYR A 1 198 ? 20.633 -1.324 -2.602 1.00 95.69 198 TYR A O 1
ATOM 1562 N N . ASN A 1 199 ? 20.860 -1.314 -4.821 1.00 94.38 199 ASN A N 1
ATOM 1563 C CA . ASN A 1 199 ? 20.660 -2.740 -5.039 1.00 94.38 199 ASN A CA 1
ATOM 1564 C C . ASN A 1 199 ? 21.987 -3.424 -5.380 1.00 94.38 199 ASN A C 1
ATOM 1566 O O . ASN A 1 199 ? 22.564 -3.207 -6.444 1.00 94.38 199 ASN A O 1
ATOM 1570 N N . PHE A 1 200 ? 22.422 -4.323 -4.507 1.00 92.50 200 PHE A N 1
ATOM 1571 C CA . PHE A 1 200 ? 23.507 -5.271 -4.725 1.00 92.50 200 PHE A CA 1
ATOM 1572 C C . PHE A 1 200 ? 22.988 -6.587 -5.322 1.00 92.50 200 PHE A C 1
ATOM 1574 O O . PHE A 1 200 ? 21.833 -6.980 -5.123 1.00 92.50 200 PHE A O 1
ATOM 1581 N N . GLY A 1 201 ? 23.870 -7.297 -6.032 1.00 82.88 201 GLY A N 1
ATOM 1582 C CA . GLY A 1 201 ? 23.552 -8.594 -6.644 1.00 82.88 201 GLY A CA 1
ATOM 1583 C C . GLY A 1 201 ? 22.664 -8.496 -7.887 1.00 82.88 201 GLY A C 1
ATOM 1584 O O . GLY A 1 201 ? 22.047 -9.477 -8.288 1.00 82.88 201 GLY A O 1
ATOM 1585 N N . VAL A 1 202 ? 22.573 -7.313 -8.502 1.00 74.50 202 VAL A N 1
ATOM 1586 C CA . VAL A 1 202 ? 21.778 -7.112 -9.717 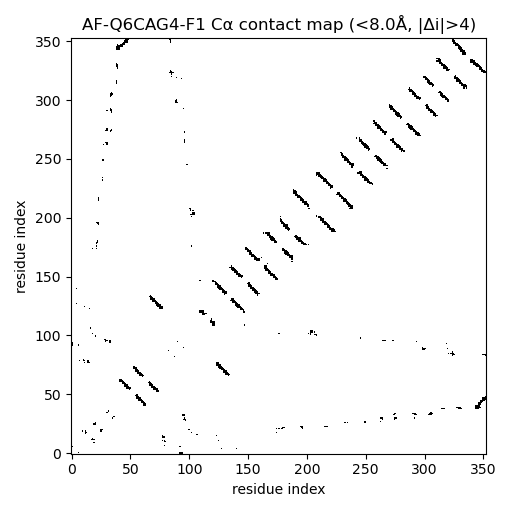1.00 74.50 202 VAL A CA 1
ATOM 1587 C C . VAL A 1 202 ? 22.524 -7.685 -10.919 1.00 74.50 202 VAL A C 1
ATOM 1589 O O . VAL A 1 202 ? 23.333 -7.005 -11.547 1.00 74.50 202 VAL A O 1
ATOM 1592 N N . ASP A 1 203 ? 22.240 -8.944 -11.242 1.00 73.69 203 ASP A N 1
ATOM 1593 C CA . ASP A 1 203 ? 22.665 -9.554 -12.499 1.00 73.69 203 ASP A CA 1
ATOM 1594 C C . ASP A 1 203 ? 21.643 -9.233 -13.598 1.00 73.69 203 ASP A C 1
ATOM 1596 O O . ASP A 1 203 ? 20.629 -9.905 -13.773 1.00 73.69 203 ASP A O 1
ATOM 1600 N N . MET A 1 204 ? 21.931 -8.158 -14.328 1.00 69.19 204 MET A N 1
ATOM 1601 C CA . MET A 1 204 ? 21.115 -7.602 -15.412 1.00 69.19 204 MET A CA 1
ATOM 1602 C C . MET A 1 204 ? 20.930 -8.530 -16.620 1.00 69.19 204 MET A C 1
ATOM 1604 O O . MET A 1 204 ? 20.131 -8.230 -17.511 1.00 69.19 204 MET A O 1
ATOM 1608 N N . SER A 1 205 ? 21.729 -9.597 -16.696 1.00 68.06 205 SER A N 1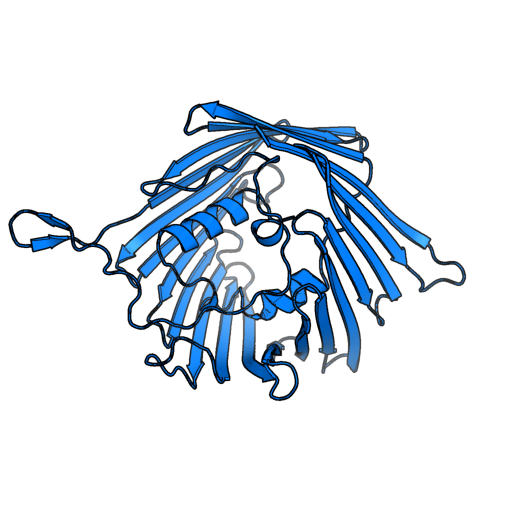
ATOM 1609 C CA . SER A 1 205 ? 21.728 -10.537 -17.816 1.00 68.06 205 SER A CA 1
ATOM 1610 C C . SER A 1 205 ? 20.690 -11.649 -17.658 1.00 68.06 205 SER A C 1
ATOM 1612 O O . SER A 1 205 ? 20.331 -12.301 -18.639 1.00 68.06 205 SER A O 1
ATOM 1614 N N . LYS A 1 206 ? 20.184 -11.868 -16.437 1.00 69.81 206 LYS A N 1
ATOM 1615 C CA . LYS A 1 206 ? 19.273 -12.972 -16.130 1.00 69.81 206 LYS A CA 1
ATOM 1616 C C . LYS A 1 206 ? 17.837 -12.470 -15.978 1.00 69.81 206 LYS A C 1
ATOM 1618 O O . LYS A 1 206 ? 17.596 -11.536 -15.219 1.00 69.81 206 LYS A O 1
ATOM 1623 N N . PRO A 1 207 ? 16.853 -13.147 -16.598 1.00 69.19 207 PRO A N 1
ATOM 1624 C CA . PRO A 1 207 ? 15.444 -12.773 -16.474 1.00 69.19 207 PRO A CA 1
ATOM 1625 C C . PRO A 1 207 ? 14.841 -13.101 -15.096 1.00 69.19 207 PRO A C 1
ATOM 1627 O O . PRO A 1 207 ? 13.679 -12.796 -14.848 1.00 69.19 207 PRO A O 1
ATOM 1630 N N . HIS A 1 208 ? 15.599 -13.735 -14.196 1.00 70.50 208 HIS A N 1
ATOM 1631 C CA . HIS A 1 208 ? 15.128 -14.158 -12.880 1.00 70.50 208 HIS A CA 1
ATOM 1632 C C . HIS A 1 208 ? 16.058 -13.658 -11.776 1.00 70.50 208 HIS A C 1
ATOM 1634 O O . HIS A 1 208 ? 17.282 -13.706 -11.901 1.00 70.50 208 HIS A O 1
ATOM 1640 N N . ILE A 1 209 ? 15.459 -13.221 -10.667 1.00 68.75 209 ILE A N 1
ATOM 1641 C CA . ILE A 1 209 ? 16.184 -12.819 -9.462 1.00 68.75 209 ILE A CA 1
ATOM 1642 C C . ILE A 1 209 ? 16.660 -14.084 -8.749 1.00 68.75 209 ILE A C 1
ATOM 1644 O O . ILE A 1 209 ? 15.863 -14.755 -8.097 1.00 68.75 209 ILE A O 1
ATOM 1648 N N . ALA A 1 210 ? 17.952 -14.395 -8.860 1.00 75.75 210 ALA A N 1
ATOM 1649 C CA . ALA A 1 210 ? 18.569 -15.427 -8.030 1.00 75.75 210 ALA A CA 1
ATOM 1650 C C . ALA A 1 210 ? 18.647 -14.948 -6.571 1.00 75.75 210 ALA A C 1
ATOM 1652 O O . ALA A 1 210 ? 18.118 -15.586 -5.667 1.00 75.75 210 ALA A O 1
ATOM 1653 N N . SER A 1 211 ? 19.251 -13.779 -6.356 1.00 88.56 211 SER A N 1
ATOM 1654 C CA . SER A 1 211 ? 19.236 -13.063 -5.084 1.00 88.56 211 SER A CA 1
ATOM 1655 C C . SER A 1 211 ? 19.464 -11.568 -5.317 1.00 88.56 211 SER A C 1
ATOM 1657 O O . SER A 1 211 ? 20.120 -11.173 -6.280 1.00 88.56 211 SER A O 1
ATOM 1659 N N . ARG A 1 212 ? 18.889 -10.718 -4.465 1.00 91.19 212 ARG A N 1
ATOM 1660 C CA . ARG A 1 212 ? 19.073 -9.262 -4.484 1.00 91.19 212 ARG A CA 1
ATOM 1661 C C . ARG A 1 212 ? 19.134 -8.749 -3.055 1.00 91.19 212 ARG A C 1
ATOM 1663 O O . ARG A 1 212 ? 18.229 -9.018 -2.269 1.00 91.19 212 ARG A O 1
ATOM 1670 N N . LEU A 1 213 ? 20.173 -7.985 -2.742 1.00 94.50 213 LEU A N 1
ATOM 1671 C CA . LEU A 1 213 ? 20.293 -7.274 -1.472 1.00 94.50 213 LEU A CA 1
ATOM 1672 C C . LEU A 1 213 ? 20.126 -5.779 -1.738 1.00 94.50 213 LEU A C 1
ATOM 1674 O O . LEU A 1 213 ? 20.981 -5.165 -2.359 1.00 94.50 213 LEU A O 1
ATOM 1678 N N . SER A 1 214 ? 19.035 -5.187 -1.278 1.00 95.94 214 SER A N 1
ATOM 1679 C CA . SER A 1 214 ? 18.794 -3.749 -1.328 1.00 95.94 214 SER A CA 1
ATOM 1680 C C . SER A 1 214 ? 19.156 -3.114 0.015 1.00 95.94 214 SER A C 1
ATOM 1682 O O . SER A 1 214 ? 18.761 -3.620 1.062 1.00 95.94 214 SER A O 1
ATOM 1684 N N . VAL A 1 215 ? 19.869 -1.995 -0.012 1.00 97.75 215 VAL A N 1
ATOM 1685 C CA . VAL A 1 215 ? 20.237 -1.186 1.155 1.00 97.75 215 VAL A CA 1
ATOM 1686 C C . VAL A 1 215 ? 19.780 0.236 0.901 1.00 97.75 215 VAL A C 1
ATOM 1688 O O . VAL A 1 215 ? 20.061 0.789 -0.159 1.00 97.75 215 VAL A O 1
ATOM 1691 N N . GLY A 1 216 ? 19.074 0.838 1.845 1.00 97.50 216 GLY A N 1
ATOM 1692 C CA . GLY A 1 216 ? 18.575 2.193 1.689 1.00 97.50 216 GLY A CA 1
ATOM 1693 C C . GLY A 1 216 ? 18.446 2.936 3.000 1.00 97.50 216 GLY A C 1
ATOM 1694 O O . GLY A 1 216 ? 18.661 2.389 4.083 1.00 97.50 216 GLY A O 1
ATOM 1695 N N . GLY A 1 217 ? 18.071 4.197 2.881 1.00 97.56 217 GLY A N 1
ATOM 1696 C CA . GLY A 1 217 ? 17.738 5.027 4.019 1.00 97.56 217 GLY A CA 1
ATOM 1697 C C . GLY A 1 217 ? 16.967 6.262 3.606 1.00 97.56 217 GLY A C 1
ATOM 1698 O O . GLY A 1 217 ? 16.924 6.642 2.431 1.00 97.56 217 GLY A O 1
ATOM 1699 N N . GLU A 1 218 ? 16.377 6.896 4.604 1.00 97.44 218 GLU A N 1
ATOM 1700 C CA . GLU A 1 218 ? 15.743 8.190 4.474 1.00 97.44 218 GLU A CA 1
ATOM 1701 C C . GLU A 1 218 ? 16.193 9.131 5.581 1.00 97.44 218 GLU A C 1
ATOM 1703 O O . GLU A 1 218 ? 16.512 8.719 6.696 1.00 97.44 218 GLU A O 1
ATOM 1708 N N . PHE A 1 219 ? 16.196 10.411 5.253 1.00 97.12 219 PHE A N 1
ATOM 1709 C CA . PHE A 1 219 ? 16.427 11.505 6.172 1.00 97.12 219 PHE A CA 1
ATOM 1710 C C . PHE A 1 219 ? 15.395 12.583 5.874 1.00 97.12 219 PHE A C 1
ATOM 1712 O O . PHE A 1 219 ? 15.188 12.932 4.713 1.00 97.12 219 PHE A O 1
ATOM 1719 N N . TYR A 1 220 ? 14.748 13.118 6.899 1.00 96.31 220 TYR A N 1
ATOM 1720 C CA . TYR A 1 220 ? 13.820 14.229 6.764 1.00 96.31 220 TYR A CA 1
ATOM 1721 C C . TYR A 1 220 ? 14.007 15.242 7.885 1.00 96.31 220 TYR A C 1
ATOM 1723 O O . TYR A 1 220 ? 1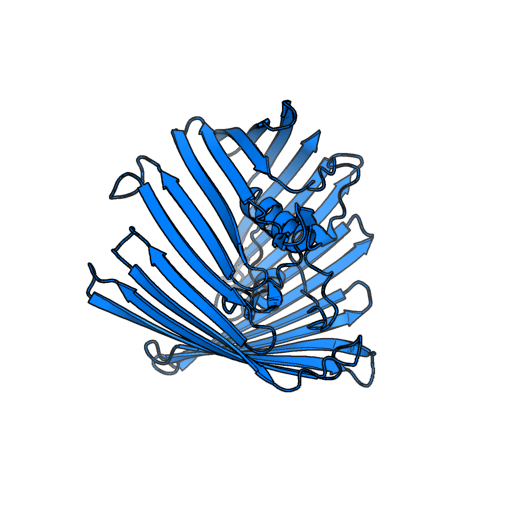4.447 14.918 8.984 1.00 96.31 220 TYR A O 1
ATOM 1731 N N . TYR A 1 221 ? 13.678 16.492 7.591 1.00 96.88 221 TYR A N 1
ATOM 1732 C CA . TYR A 1 221 ? 13.774 17.609 8.513 1.00 96.88 221 TYR A CA 1
ATOM 1733 C C . TYR A 1 221 ? 12.553 18.511 8.345 1.00 96.88 221 TYR A C 1
ATOM 1735 O O . TYR A 1 221 ? 12.347 19.108 7.285 1.00 96.88 221 TYR A O 1
ATOM 1743 N N . GLY A 1 222 ? 11.729 18.595 9.389 1.00 96.44 222 GLY A N 1
ATOM 1744 C CA . GLY A 1 222 ? 10.618 19.540 9.461 1.00 96.44 222 GLY A CA 1
ATOM 1745 C C . GLY A 1 222 ? 11.136 20.918 9.848 1.00 96.44 222 GLY A C 1
ATOM 1746 O O . GLY A 1 222 ? 11.489 21.129 11.006 1.00 96.44 222 GLY A O 1
ATOM 1747 N N . VAL A 1 223 ? 11.183 21.867 8.909 1.00 95.75 223 VAL A N 1
ATOM 1748 C CA . VAL A 1 223 ? 11.771 23.195 9.165 1.00 95.75 223 VAL A CA 1
ATOM 1749 C C . VAL A 1 223 ? 10.959 23.982 10.198 1.00 95.75 223 VAL A C 1
ATOM 1751 O O . VAL A 1 223 ? 11.544 24.656 11.045 1.00 95.75 223 VAL A O 1
ATOM 1754 N N . LEU A 1 224 ? 9.624 23.870 10.177 1.00 94.31 224 LEU A N 1
ATOM 1755 C CA . LEU A 1 224 ? 8.769 24.599 11.124 1.00 94.31 224 LEU A CA 1
ATOM 1756 C C . LEU A 1 224 ? 8.845 24.024 12.545 1.00 94.31 224 LEU A C 1
ATOM 1758 O O . LEU A 1 224 ? 8.902 24.784 13.510 1.00 94.31 224 LEU A O 1
ATOM 1762 N N . ASN A 1 225 ? 8.902 22.697 12.669 1.00 92.75 225 ASN A N 1
ATOM 1763 C CA . ASN A 1 225 ? 8.933 22.008 13.963 1.00 92.75 225 ASN A CA 1
ATOM 1764 C C . ASN A 1 225 ? 10.355 21.727 14.474 1.00 92.75 225 ASN A C 1
ATOM 1766 O O . ASN A 1 225 ? 10.522 21.272 15.603 1.00 92.75 225 ASN A O 1
ATOM 1770 N N . LYS A 1 226 ? 11.382 22.000 13.658 1.00 95.38 226 LYS A N 1
ATOM 1771 C CA . LYS A 1 226 ? 12.802 21.715 13.928 1.00 95.38 226 LYS A CA 1
ATOM 1772 C C . LYS A 1 226 ? 13.055 20.256 14.324 1.00 95.38 226 LYS A C 1
ATOM 1774 O O . LYS A 1 226 ? 13.947 19.974 15.122 1.00 95.38 226 LYS A O 1
ATOM 1779 N N . SER A 1 227 ? 12.281 19.334 13.759 1.00 95.06 227 SER A N 1
ATOM 1780 C CA . SER A 1 227 ? 12.364 17.904 14.047 1.00 95.06 227 SER A CA 1
ATOM 1781 C C . SER A 1 227 ? 13.075 17.161 12.907 1.00 95.06 227 SER A C 1
ATOM 1783 O O . SER A 1 227 ? 12.563 17.117 11.784 1.00 95.06 227 SER A O 1
ATOM 1785 N N . PRO A 1 228 ? 14.263 16.581 13.154 1.00 95.75 228 PRO A N 1
ATOM 1786 C CA . PRO A 1 228 ? 14.860 15.628 12.233 1.00 95.75 228 PRO A CA 1
ATOM 1787 C C . PRO A 1 228 ? 14.233 14.243 12.414 1.00 95.75 228 PRO A C 1
ATOM 1789 O O . PRO A 1 228 ? 13.799 13.869 13.503 1.00 95.75 228 PRO A O 1
ATOM 1792 N N . GLY A 1 229 ? 14.258 13.450 11.354 1.00 95.94 229 GLY A N 1
ATOM 1793 C CA . GLY A 1 229 ? 13.986 12.028 11.403 1.00 95.94 229 GLY A CA 1
ATOM 1794 C C . GLY A 1 229 ? 14.834 11.286 10.386 1.00 95.94 229 GLY A C 1
ATOM 1795 O O . GLY A 1 229 ? 15.266 11.848 9.377 1.00 95.94 229 GLY A O 1
ATOM 1796 N N . MET A 1 230 ? 15.125 10.026 10.678 1.00 96.88 230 MET A N 1
ATOM 1797 C CA . MET A 1 230 ? 15.889 9.180 9.779 1.00 96.88 230 MET A CA 1
ATOM 1798 C C . MET A 1 230 ? 15.510 7.720 9.963 1.00 96.88 230 MET A C 1
ATOM 1800 O O . MET A 1 230 ? 15.170 7.292 11.065 1.00 96.88 230 MET A O 1
ATOM 1804 N N . SER A 1 231 ? 15.632 6.950 8.892 1.00 97.19 231 SER A N 1
ATOM 1805 C CA . SER A 1 231 ? 15.523 5.499 8.944 1.00 97.19 231 SER A CA 1
ATOM 1806 C C . SER A 1 231 ? 16.516 4.869 7.974 1.00 97.19 231 SER A C 1
ATOM 1808 O O . SER A 1 231 ? 16.922 5.478 6.984 1.00 97.19 231 SER A O 1
ATOM 1810 N N . THR A 1 232 ? 16.949 3.653 8.274 1.00 97.75 232 THR A N 1
ATOM 1811 C CA . THR A 1 232 ? 17.734 2.818 7.366 1.00 97.75 232 THR A CA 1
ATOM 1812 C C . THR A 1 232 ? 17.041 1.483 7.201 1.00 97.75 232 THR A C 1
ATOM 1814 O O . THR A 1 232 ? 16.366 0.998 8.111 1.00 97.75 232 THR A O 1
ATOM 1817 N N . ALA A 1 233 ? 17.188 0.879 6.027 1.00 97.69 233 ALA A N 1
ATOM 1818 C CA . ALA A 1 233 ? 16.580 -0.405 5.756 1.00 97.69 233 ALA A CA 1
ATOM 1819 C C . ALA A 1 233 ? 17.443 -1.292 4.863 1.00 97.69 233 ALA A C 1
ATOM 1821 O O . ALA A 1 233 ? 18.089 -0.839 3.917 1.00 97.69 233 ALA A O 1
ATOM 1822 N N . LEU A 1 234 ? 17.398 -2.586 5.150 1.00 97.69 234 LEU A N 1
ATOM 1823 C CA . LEU A 1 234 ? 17.955 -3.662 4.351 1.00 97.69 234 LEU A CA 1
ATOM 1824 C C . LEU A 1 234 ? 16.800 -4.529 3.862 1.00 97.69 234 LEU A C 1
ATOM 1826 O O . LEU A 1 234 ? 15.909 -4.865 4.635 1.00 97.69 234 LEU A O 1
ATOM 1830 N N . ARG A 1 235 ? 16.821 -4.931 2.596 1.00 96.88 235 ARG A N 1
ATOM 1831 C CA . ARG A 1 235 ? 15.888 -5.906 2.029 1.00 96.88 235 ARG A CA 1
ATOM 1832 C C . ARG A 1 235 ? 16.671 -6.961 1.275 1.00 96.88 235 ARG A C 1
ATOM 1834 O O . ARG A 1 235 ? 17.347 -6.650 0.303 1.00 96.88 235 ARG A O 1
ATOM 1841 N N . TYR A 1 236 ? 16.543 -8.210 1.685 1.00 95.38 236 TYR A N 1
ATOM 1842 C CA . TYR A 1 236 ? 17.118 -9.351 0.996 1.00 95.38 236 TYR A CA 1
ATOM 1843 C C . TYR A 1 236 ? 16.005 -10.172 0.352 1.00 95.38 236 TYR A C 1
ATOM 1845 O O . TYR A 1 236 ? 15.105 -10.662 1.033 1.00 95.38 236 TYR A O 1
ATOM 1853 N N . VAL A 1 237 ? 16.056 -10.303 -0.970 1.00 93.94 237 VAL A N 1
ATOM 1854 C CA . VAL A 1 237 ? 15.114 -11.105 -1.751 1.00 93.94 237 VAL A CA 1
ATOM 1855 C C . VAL A 1 237 ? 15.859 -12.254 -2.388 1.00 93.94 237 VAL A C 1
ATOM 1857 O O . VAL A 1 237 ? 16.879 -12.056 -3.043 1.00 93.94 237 VAL A O 1
ATOM 1860 N N . THR A 1 238 ? 15.348 -13.460 -2.198 1.00 92.56 238 THR A N 1
ATOM 1861 C CA . THR A 1 238 ? 15.911 -14.673 -2.788 1.00 92.56 238 THR A CA 1
ATOM 1862 C C . THR A 1 238 ? 14.791 -15.663 -3.089 1.00 92.56 238 THR A C 1
ATOM 1864 O O . THR A 1 238 ? 13.616 -15.419 -2.800 1.00 92.56 238 THR A O 1
ATOM 1867 N N . GLN A 1 239 ? 15.144 -16.775 -3.712 1.00 89.50 239 GLN A N 1
ATOM 1868 C CA . GLN A 1 239 ? 14.237 -17.883 -3.970 1.00 89.50 239 GLN A CA 1
ATOM 1869 C C . GLN A 1 239 ? 14.625 -19.061 -3.081 1.00 89.50 239 GLN A C 1
ATOM 1871 O O . GLN A 1 239 ? 15.802 -19.382 -2.922 1.00 89.50 239 GLN A O 1
ATOM 1876 N N . SER A 1 240 ? 13.629 -19.702 -2.477 1.00 85.75 240 SER A N 1
ATOM 1877 C CA . SER A 1 240 ? 13.840 -20.919 -1.696 1.00 85.75 240 SER A CA 1
ATOM 1878 C C . SER A 1 240 ? 14.343 -22.046 -2.598 1.00 85.75 240 SER A C 1
ATOM 1880 O O . SER A 1 240 ? 13.728 -22.339 -3.621 1.00 85.75 240 SER A O 1
ATOM 1882 N N . ALA A 1 241 ? 15.422 -22.721 -2.199 1.00 80.75 241 ALA A N 1
ATOM 1883 C CA . ALA A 1 241 ? 15.975 -23.851 -2.949 1.00 80.75 241 ALA A CA 1
ATOM 1884 C C . ALA A 1 241 ? 15.041 -25.077 -2.969 1.00 80.75 241 ALA A C 1
ATOM 1886 O O . ALA A 1 241 ? 15.081 -25.863 -3.908 1.00 80.75 241 ALA A O 1
ATOM 1887 N N . TYR A 1 242 ? 14.195 -25.234 -1.945 1.00 80.12 242 TYR A N 1
ATOM 1888 C CA . TYR A 1 242 ? 13.322 -26.402 -1.800 1.00 80.12 242 TYR A CA 1
ATOM 1889 C C . TYR A 1 242 ? 12.009 -26.257 -2.570 1.00 80.12 242 TYR A C 1
ATOM 1891 O O . TYR A 1 242 ? 11.554 -27.196 -3.213 1.00 80.12 242 TYR A O 1
ATOM 1899 N N . THR A 1 243 ? 11.385 -25.081 -2.491 1.00 84.56 243 THR A N 1
ATOM 1900 C CA . THR A 1 243 ? 10.052 -24.822 -3.062 1.00 84.56 243 THR A CA 1
ATOM 1901 C C . THR A 1 243 ? 10.101 -23.980 -4.335 1.00 84.56 243 THR A C 1
ATOM 1903 O O . THR A 1 243 ? 9.083 -23.834 -5.005 1.00 84.56 243 THR A O 1
ATOM 1906 N N . GLY A 1 244 ? 11.245 -23.363 -4.650 1.00 84.94 244 GLY A N 1
ATOM 1907 C CA . GLY A 1 244 ? 11.374 -22.366 -5.719 1.00 84.94 244 GLY A CA 1
ATOM 1908 C C . GLY A 1 244 ? 10.615 -21.063 -5.444 1.00 84.94 244 GLY A C 1
ATOM 1909 O O . GLY A 1 244 ? 10.552 -20.181 -6.301 1.00 84.94 244 GLY A O 1
ATOM 1910 N N . SER A 1 245 ? 10.001 -20.927 -4.268 1.00 89.81 245 SER A N 1
ATOM 1911 C CA . SER A 1 245 ? 9.120 -19.809 -3.970 1.00 89.81 245 SER A CA 1
ATOM 1912 C C . SER A 1 245 ? 9.899 -18.580 -3.483 1.00 89.81 245 SER A C 1
ATOM 1914 O O . SER A 1 245 ? 10.918 -18.721 -2.798 1.00 89.81 245 SER A O 1
ATOM 1916 N N . PRO A 1 246 ? 9.468 -17.361 -3.861 1.00 93.00 246 PRO A N 1
ATOM 1917 C CA . PRO A 1 246 ? 10.164 -16.140 -3.486 1.00 93.00 246 PRO A CA 1
ATOM 1918 C C . PRO A 1 246 ? 10.009 -15.859 -1.989 1.00 93.00 246 PRO A C 1
ATOM 1920 O O . PRO A 1 246 ? 8.940 -16.062 -1.400 1.00 93.00 246 PRO A O 1
ATOM 1923 N N . LEU A 1 247 ? 11.092 -15.368 -1.397 1.00 93.75 247 LEU A N 1
ATOM 1924 C CA . LEU A 1 247 ? 11.152 -14.928 -0.013 1.00 93.75 247 LEU A CA 1
ATOM 1925 C C . LEU A 1 247 ? 11.802 -13.546 0.071 1.00 93.75 247 LEU A C 1
ATOM 1927 O O . LEU A 1 247 ? 12.720 -13.224 -0.684 1.00 93.75 247 LEU A O 1
ATOM 1931 N N . THR A 1 248 ? 11.308 -12.744 1.005 1.00 95.75 248 THR A N 1
ATOM 1932 C CA . THR A 1 248 ? 11.688 -11.354 1.240 1.00 95.75 248 THR A CA 1
ATOM 1933 C C . THR A 1 248 ? 11.933 -11.169 2.732 1.00 95.75 248 THR A C 1
ATOM 1935 O O . THR A 1 248 ? 11.008 -11.226 3.539 1.00 95.75 248 THR A O 1
ATOM 1938 N N . MET A 1 249 ? 13.187 -10.943 3.099 1.00 96.69 249 MET A N 1
ATOM 1939 C CA . MET A 1 249 ? 13.598 -10.532 4.439 1.00 96.69 249 MET A CA 1
ATOM 1940 C C . MET A 1 249 ? 13.819 -9.022 4.428 1.00 96.69 249 MET A C 1
ATOM 1942 O O . MET A 1 249 ? 14.471 -8.521 3.513 1.00 96.69 249 MET A O 1
ATOM 1946 N N . THR A 1 250 ? 13.320 -8.291 5.422 1.00 97.75 250 THR A N 1
ATOM 1947 C CA . THR A 1 250 ? 13.677 -6.876 5.596 1.00 97.75 250 THR A CA 1
ATOM 1948 C C . THR A 1 250 ? 14.088 -6.590 7.029 1.00 97.75 250 THR A C 1
ATOM 1950 O O . THR A 1 250 ? 13.580 -7.215 7.955 1.00 97.75 250 THR A O 1
ATOM 1953 N N . LEU A 1 251 ? 15.040 -5.680 7.197 1.00 98.00 251 LEU A N 1
ATOM 1954 C CA . LEU A 1 251 ? 15.474 -5.157 8.483 1.00 98.00 251 LEU A CA 1
ATOM 1955 C C . LEU A 1 251 ? 15.423 -3.638 8.394 1.00 98.00 251 LEU A C 1
ATOM 1957 O O . LEU A 1 251 ? 16.154 -3.052 7.602 1.00 98.00 251 LEU A O 1
ATOM 1961 N N . THR A 1 252 ? 14.579 -3.007 9.193 1.00 97.69 252 THR A N 1
ATOM 1962 C CA . THR A 1 252 ? 14.448 -1.553 9.286 1.00 97.69 252 THR A CA 1
ATOM 1963 C C . THR A 1 252 ? 14.955 -1.073 10.637 1.00 97.69 252 THR A C 1
ATOM 1965 O O . THR A 1 252 ? 14.712 -1.712 11.658 1.00 97.69 252 THR A O 1
ATOM 1968 N N . CYS A 1 253 ? 15.644 0.061 10.651 1.00 97.25 253 CYS A N 1
ATOM 1969 C CA . CYS A 1 253 ? 16.187 0.690 11.845 1.00 97.25 253 CYS A CA 1
ATOM 1970 C C . CYS A 1 253 ? 15.846 2.183 11.835 1.00 97.25 253 CYS A C 1
ATOM 1972 O O . CYS A 1 253 ? 16.164 2.896 10.884 1.00 97.25 253 CYS A O 1
ATOM 1974 N N . ASN A 1 254 ? 15.224 2.662 12.906 1.00 96.50 254 ASN A N 1
ATOM 1975 C CA . ASN A 1 254 ? 15.079 4.078 13.210 1.00 96.50 254 ASN A CA 1
ATOM 1976 C C . ASN A 1 254 ? 15.997 4.404 14.398 1.00 96.50 254 ASN A C 1
ATOM 1978 O O . ASN A 1 254 ? 15.597 4.220 15.552 1.00 96.50 254 ASN A O 1
ATOM 1982 N N . PRO A 1 255 ? 17.230 4.878 14.147 1.00 94.00 255 PRO A N 1
ATOM 1983 C CA . PRO A 1 255 ? 18.216 5.073 15.205 1.00 94.00 255 PRO A CA 1
ATOM 1984 C C . PRO A 1 255 ? 17.843 6.199 16.176 1.00 94.00 255 PRO A C 1
ATOM 1986 O O . PRO A 1 255 ? 18.312 6.183 17.307 1.00 94.00 255 PRO A O 1
ATOM 1989 N N . ILE A 1 256 ? 16.999 7.155 15.767 1.00 94.00 256 ILE A N 1
ATOM 1990 C CA . ILE A 1 256 ? 16.579 8.272 16.628 1.00 94.00 256 ILE A CA 1
ATOM 1991 C C . ILE A 1 256 ? 15.587 7.792 17.691 1.00 94.00 256 ILE A C 1
ATOM 1993 O O . ILE A 1 256 ? 15.692 8.187 18.847 1.00 94.00 256 ILE A O 1
ATOM 1997 N N . MET A 1 257 ? 14.638 6.931 17.310 1.00 93.25 257 MET A N 1
ATOM 1998 C CA . MET A 1 257 ? 13.615 6.397 18.224 1.00 93.25 257 MET A CA 1
ATOM 1999 C C . MET A 1 257 ? 13.988 5.026 18.811 1.00 93.25 257 MET A C 1
ATOM 2001 O O . MET A 1 257 ? 13.251 4.486 19.638 1.00 93.25 257 MET A O 1
ATOM 2005 N N . GLY A 1 258 ? 15.125 4.462 18.390 1.00 94.38 258 GLY A N 1
ATOM 2006 C CA . GLY A 1 258 ? 15.622 3.162 18.836 1.00 94.38 258 GLY A CA 1
ATOM 2007 C C . GLY A 1 258 ? 14.774 1.980 18.363 1.00 94.38 258 GLY A C 1
ATOM 2008 O O . GLY A 1 258 ? 14.793 0.935 19.004 1.00 94.38 258 GLY A O 1
ATOM 2009 N N . GLU A 1 259 ? 14.003 2.131 17.288 1.00 96.88 259 GLU A N 1
ATOM 2010 C CA . GLU A 1 259 ? 13.116 1.082 16.779 1.00 96.88 259 GLU A CA 1
ATOM 2011 C C . GLU A 1 259 ? 13.833 0.219 15.735 1.00 96.88 259 GLU A C 1
ATOM 2013 O O . GLU A 1 259 ? 14.377 0.725 14.753 1.00 96.88 259 GLU A O 1
ATOM 2018 N N . PHE A 1 260 ? 13.805 -1.092 15.940 1.00 97.25 260 PHE A N 1
ATOM 2019 C CA . PHE A 1 260 ? 14.278 -2.107 15.013 1.00 97.25 260 PHE A CA 1
ATOM 2020 C C . PHE A 1 260 ? 13.106 -2.992 14.619 1.00 97.25 260 PHE A C 1
ATOM 2022 O O . PHE A 1 260 ? 12.419 -3.528 15.480 1.00 97.25 260 PHE A O 1
ATOM 2029 N N . SER A 1 261 ? 12.906 -3.195 13.325 1.00 97.50 261 SER A N 1
ATOM 2030 C CA . SER A 1 261 ? 11.867 -4.084 12.814 1.00 97.50 261 SER A CA 1
ATOM 2031 C C . SER A 1 261 ? 12.485 -5.086 11.852 1.00 97.50 261 SER A C 1
ATOM 2033 O O . SER A 1 261 ? 13.241 -4.721 10.952 1.00 97.50 261 SER A O 1
ATOM 2035 N N . SER A 1 262 ? 12.200 -6.365 12.068 1.00 97.88 262 SER A N 1
ATOM 2036 C CA . SER A 1 262 ? 12.628 -7.472 11.221 1.00 97.88 262 SER A CA 1
ATOM 2037 C C . SER A 1 262 ? 11.398 -8.135 10.626 1.00 97.88 262 SER A C 1
ATOM 2039 O O . SER A 1 262 ? 10.512 -8.581 11.352 1.00 97.88 262 SER A O 1
ATOM 2041 N N . THR A 1 263 ? 11.328 -8.221 9.303 1.00 98.00 263 THR A N 1
ATOM 2042 C CA . THR A 1 263 ? 10.208 -8.848 8.603 1.00 98.00 263 THR A CA 1
ATOM 2043 C C . THR A 1 263 ? 10.686 -10.052 7.816 1.00 98.00 263 THR A C 1
ATOM 2045 O O . THR A 1 263 ? 11.671 -9.965 7.080 1.00 98.00 263 THR A O 1
ATOM 2048 N N . TYR A 1 264 ? 9.925 -11.133 7.860 1.00 97.00 264 TYR A N 1
ATOM 2049 C CA . TYR A 1 264 ? 10.126 -12.296 7.014 1.00 97.00 264 TYR A CA 1
ATOM 2050 C C . TYR A 1 264 ? 8.831 -12.609 6.273 1.00 97.00 264 TYR A C 1
ATOM 2052 O O . TYR A 1 264 ? 7.883 -13.133 6.851 1.00 97.00 264 TYR A O 1
ATOM 2060 N N . SER A 1 265 ? 8.784 -12.266 4.989 1.00 96.94 265 SER A N 1
ATOM 2061 C CA . SER A 1 265 ? 7.644 -12.528 4.113 1.00 96.94 265 SER A CA 1
ATOM 2062 C C . SER A 1 265 ? 8.025 -13.580 3.083 1.00 96.94 265 SER A C 1
ATOM 2064 O O . SER A 1 265 ? 9.035 -13.452 2.395 1.00 96.94 265 SER A O 1
ATOM 2066 N N . LEU A 1 266 ? 7.211 -14.613 2.933 1.00 94.94 266 LEU A N 1
ATOM 2067 C CA . LEU A 1 266 ? 7.466 -15.690 1.991 1.00 94.94 266 LEU A CA 1
ATOM 2068 C C . LEU A 1 266 ? 6.178 -16.119 1.306 1.00 94.94 266 LEU A C 1
ATOM 2070 O O . LEU A 1 266 ? 5.096 -16.129 1.894 1.00 94.94 266 LEU A O 1
ATOM 2074 N N . ARG A 1 267 ? 6.305 -16.530 0.054 1.00 93.94 267 ARG A N 1
ATOM 2075 C CA . ARG A 1 267 ? 5.221 -17.190 -0.661 1.00 93.94 267 ARG A CA 1
ATOM 2076 C C . ARG A 1 267 ? 5.359 -18.692 -0.427 1.00 93.94 267 ARG A C 1
ATOM 2078 O O . ARG A 1 267 ? 6.371 -19.268 -0.806 1.00 93.94 267 ARG A O 1
ATOM 2085 N N . THR A 1 268 ? 4.413 -19.338 0.251 1.00 89.81 268 THR A N 1
ATOM 2086 C CA . THR A 1 268 ? 4.500 -20.787 0.542 1.00 89.81 268 THR A CA 1
ATOM 2087 C C . THR A 1 268 ? 4.107 -21.628 -0.667 1.00 89.81 268 THR A C 1
ATOM 2089 O O . THR A 1 268 ? 4.626 -22.725 -0.845 1.00 89.81 268 THR A O 1
ATOM 2092 N N . GLY A 1 269 ? 3.226 -21.108 -1.521 1.00 88.44 269 GLY A N 1
ATOM 2093 C CA . GLY A 1 269 ? 2.739 -21.811 -2.703 1.00 88.44 269 GLY A CA 1
ATOM 2094 C C . GLY A 1 269 ? 2.208 -20.869 -3.784 1.00 88.44 269 GLY A C 1
ATOM 2095 O O . GLY A 1 269 ? 2.349 -19.647 -3.688 1.00 88.44 269 GLY A O 1
ATOM 2096 N N . PRO A 1 270 ? 1.564 -21.405 -4.834 1.00 87.62 270 PRO A N 1
ATOM 2097 C CA . PRO A 1 270 ? 1.005 -20.589 -5.911 1.00 87.62 270 PRO A CA 1
ATOM 2098 C C . PRO A 1 270 ? -0.049 -19.599 -5.416 1.00 87.62 270 PRO A C 1
ATOM 2100 O O . PRO A 1 270 ? -0.203 -18.529 -5.997 1.00 87.62 270 PRO A O 1
ATOM 2103 N N . SER A 1 271 ? -0.742 -19.938 -4.334 1.00 92.69 271 SER A N 1
ATOM 2104 C CA . SER A 1 271 ? -1.904 -19.207 -3.852 1.00 92.69 271 SER A CA 1
ATOM 2105 C C . SER A 1 271 ? -1.828 -18.834 -2.373 1.00 92.69 271 SER A C 1
ATOM 2107 O O . SER A 1 271 ? -2.794 -18.316 -1.835 1.00 92.69 271 SER A O 1
ATOM 2109 N N . SER A 1 272 ? -0.706 -19.060 -1.698 1.00 94.50 272 SER A N 1
ATOM 2110 C CA . SER A 1 272 ? -0.568 -18.764 -0.273 1.00 94.50 272 SER A CA 1
ATOM 2111 C C . SER A 1 272 ? 0.708 -17.988 0.007 1.00 94.50 272 SER A C 1
ATOM 2113 O O . SER A 1 272 ? 1.788 -18.348 -0.476 1.00 94.50 272 SER A O 1
ATOM 2115 N N . SER A 1 273 ? 0.583 -16.945 0.820 1.00 96.12 273 SER A N 1
ATOM 2116 C CA . SER A 1 273 ? 1.713 -16.148 1.287 1.00 96.12 273 SER A CA 1
ATOM 2117 C C . SER A 1 273 ? 1.600 -15.911 2.784 1.00 96.12 273 SER A C 1
ATOM 2119 O O . SER A 1 273 ? 0.512 -15.851 3.351 1.00 96.12 273 SER A O 1
ATOM 2121 N N . PHE A 1 274 ? 2.746 -15.798 3.432 1.00 96.81 274 PHE A N 1
ATOM 2122 C CA . PHE A 1 274 ? 2.865 -15.676 4.871 1.00 96.81 274 PHE A CA 1
ATOM 2123 C C . PHE A 1 274 ? 3.890 -14.598 5.201 1.00 96.81 274 PHE A C 1
ATOM 2125 O O . PHE A 1 274 ? 4.863 -14.412 4.471 1.00 96.81 274 PHE A O 1
ATOM 2132 N N . SER A 1 275 ? 3.675 -13.874 6.290 1.00 97.31 275 SER A N 1
ATOM 2133 C CA . SER A 1 275 ? 4.593 -12.856 6.774 1.00 97.31 275 SER A CA 1
ATOM 2134 C C . SER A 1 275 ? 4.653 -12.855 8.285 1.00 97.31 275 SER A C 1
ATOM 2136 O O . SER A 1 275 ? 3.627 -12.892 8.956 1.00 97.31 275 SER A O 1
ATOM 2138 N N . THR A 1 276 ? 5.854 -12.716 8.822 1.00 97.88 276 THR A N 1
ATOM 2139 C CA . THR A 1 276 ? 6.084 -12.353 10.217 1.00 97.88 276 THR A CA 1
ATOM 2140 C C . THR A 1 276 ? 6.790 -11.008 10.271 1.00 97.88 276 THR A C 1
ATOM 2142 O O . THR A 1 276 ? 7.600 -10.684 9.401 1.00 97.88 276 TH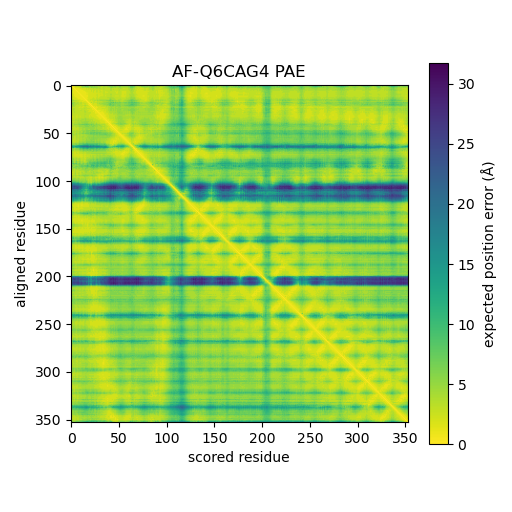R A O 1
ATOM 2145 N N . ARG A 1 277 ? 6.454 -10.197 11.269 1.00 98.19 277 ARG A N 1
ATOM 2146 C CA . ARG A 1 277 ? 7.142 -8.954 11.607 1.00 98.19 277 ARG A CA 1
ATOM 2147 C C . ARG A 1 277 ? 7.431 -8.963 13.098 1.00 98.19 277 ARG A C 1
ATOM 2149 O O . ARG A 1 277 ? 6.525 -9.180 13.893 1.00 98.19 277 ARG A O 1
ATOM 2156 N N . TYR A 1 278 ? 8.687 -8.760 13.450 1.00 97.81 278 TYR A N 1
ATOM 2157 C CA . TYR A 1 278 ? 9.146 -8.599 14.815 1.00 97.81 278 TYR A CA 1
ATOM 2158 C C . TYR A 1 278 ? 9.649 -7.171 14.987 1.00 97.81 278 TYR A C 1
ATOM 2160 O O . TYR A 1 278 ? 10.684 -6.810 14.425 1.00 97.81 278 TYR A O 1
ATOM 2168 N N . ASP A 1 279 ? 8.905 -6.385 15.750 1.00 97.38 279 ASP A N 1
ATOM 2169 C CA . ASP A 1 279 ? 9.208 -5.002 16.087 1.00 97.38 279 ASP A CA 1
ATOM 2170 C C . ASP A 1 279 ? 9.819 -4.972 17.497 1.00 97.38 279 ASP A C 1
ATOM 2172 O O . ASP A 1 279 ? 9.304 -5.606 18.418 1.00 97.38 279 ASP A O 1
ATOM 2176 N N . PHE A 1 280 ? 10.925 -4.260 17.685 1.00 97.06 280 PHE A N 1
ATOM 2177 C CA . PHE A 1 280 ? 11.627 -4.123 18.959 1.00 97.06 280 PHE A CA 1
ATOM 2178 C C . PHE A 1 280 ? 12.085 -2.684 19.158 1.00 97.06 280 PHE A C 1
ATOM 2180 O O . PHE A 1 280 ? 12.736 -2.104 18.293 1.00 97.06 280 PHE A O 1
ATOM 2187 N N . ASN A 1 281 ? 11.800 -2.113 20.322 1.00 96.31 281 ASN A N 1
ATOM 2188 C CA . ASN A 1 281 ? 12.276 -0.787 20.684 1.00 96.31 281 ASN A CA 1
ATOM 2189 C C . ASN A 1 281 ? 13.381 -0.888 21.747 1.00 96.31 281 ASN A C 1
ATOM 2191 O O . ASN A 1 281 ? 13.146 -1.336 22.863 1.00 96.31 281 ASN A O 1
ATOM 2195 N N . MET A 1 282 ? 14.585 -0.431 21.412 1.00 94.69 282 MET A N 1
ATOM 2196 C CA . MET A 1 282 ? 15.788 -0.521 22.244 1.00 94.69 282 MET A CA 1
ATOM 2197 C C . MET A 1 282 ? 15.734 0.342 23.511 1.00 94.69 282 MET A C 1
ATOM 2199 O O . MET A 1 282 ? 16.395 0.015 24.493 1.00 94.69 282 MET A O 1
ATOM 2203 N N . TYR A 1 283 ? 14.966 1.435 23.514 1.00 93.19 283 TYR A N 1
ATOM 2204 C CA . TYR A 1 283 ? 14.876 2.322 24.678 1.00 93.19 283 TYR A CA 1
ATOM 2205 C C . TYR A 1 283 ? 13.838 1.860 25.698 1.00 93.19 283 TYR A C 1
ATOM 2207 O O . TYR A 1 283 ? 14.043 2.023 26.898 1.00 93.19 283 TYR A O 1
ATOM 2215 N N . SER A 1 284 ? 12.733 1.277 25.234 1.00 93.81 284 SER A N 1
ATOM 2216 C CA . SER A 1 284 ? 11.657 0.779 26.102 1.00 93.81 284 SER A CA 1
ATOM 2217 C C . SER A 1 284 ? 11.705 -0.732 26.340 1.00 93.81 284 SER A C 1
ATOM 2219 O O . SER A 1 284 ? 10.991 -1.227 27.206 1.00 93.81 284 SER A O 1
ATOM 2221 N N . TYR A 1 285 ? 12.528 -1.467 25.584 1.00 93.38 285 TYR A N 1
ATOM 2222 C CA . TYR A 1 285 ? 12.579 -2.934 25.550 1.00 93.38 285 TYR A CA 1
ATOM 2223 C C . TYR A 1 285 ? 11.229 -3.602 25.251 1.00 93.38 285 TYR A C 1
ATOM 2225 O O . TYR A 1 285 ? 11.046 -4.795 25.496 1.00 93.38 285 TYR A O 1
ATOM 2233 N N . LEU A 1 286 ? 10.280 -2.848 24.691 1.00 95.19 286 LEU A N 1
ATOM 2234 C CA . LEU A 1 286 ? 9.023 -3.393 24.207 1.00 95.19 286 LEU A CA 1
ATOM 2235 C C . LEU A 1 286 ? 9.265 -4.121 22.887 1.00 95.19 286 LEU A C 1
ATOM 2237 O O . LEU A 1 286 ? 9.997 -3.644 22.017 1.00 95.19 286 LEU A O 1
ATOM 2241 N N . SER A 1 287 ? 8.629 -5.280 22.752 1.00 96.12 287 SER A N 1
ATOM 2242 C CA . SER A 1 287 ? 8.654 -6.082 21.534 1.00 96.12 287 SER A CA 1
ATOM 2243 C C . SER A 1 287 ? 7.236 -6.412 21.101 1.00 96.12 287 SER A C 1
ATOM 2245 O O . SER A 1 287 ? 6.353 -6.598 21.936 1.00 96.12 287 SER A O 1
ATOM 2247 N N . ASN A 1 288 ? 7.021 -6.494 19.795 1.00 97.06 288 ASN A N 1
ATOM 2248 C CA . ASN A 1 288 ? 5.779 -6.963 19.212 1.00 97.06 288 ASN A CA 1
ATOM 2249 C C . ASN A 1 288 ? 6.090 -7.975 18.116 1.00 97.06 288 ASN A C 1
ATOM 2251 O O . ASN A 1 288 ? 6.850 -7.696 17.193 1.00 97.06 288 ASN A O 1
ATOM 2255 N N . LEU A 1 289 ? 5.478 -9.152 18.204 1.00 97.62 289 LEU A N 1
ATOM 2256 C CA . LEU A 1 289 ? 5.488 -10.125 17.124 1.00 97.62 289 LEU A CA 1
ATOM 2257 C C . LEU A 1 289 ? 4.120 -10.096 16.447 1.00 97.62 289 LEU A C 1
ATOM 2259 O O . LEU A 1 289 ? 3.094 -10.385 17.062 1.00 97.62 289 LEU A O 1
ATOM 2263 N N . SER A 1 290 ? 4.122 -9.755 15.167 1.00 97.88 290 SER A N 1
ATOM 2264 C CA . SER A 1 290 ? 2.944 -9.754 14.314 1.00 97.88 290 SER A CA 1
ATOM 2265 C C . SER A 1 290 ? 3.089 -10.804 13.220 1.00 97.88 290 SER A C 1
ATOM 2267 O O . SER A 1 290 ? 4.161 -11.001 12.647 1.00 97.88 290 SER A O 1
ATOM 2269 N N . MET A 1 291 ? 2.003 -11.503 12.925 1.00 98.00 291 MET A N 1
ATOM 2270 C CA . MET A 1 291 ? 1.945 -12.560 11.921 1.00 98.00 291 MET A CA 1
ATOM 2271 C C . MET A 1 291 ? 0.789 -12.262 10.974 1.00 98.00 291 MET A C 1
ATOM 2273 O O . MET A 1 291 ? -0.261 -11.793 11.403 1.00 98.00 291 MET A O 1
ATOM 2277 N N . GLY A 1 292 ? 0.980 -12.526 9.689 1.00 97.88 292 GLY A N 1
ATOM 2278 C CA . GLY A 1 292 ? -0.002 -12.302 8.640 1.00 97.88 292 GLY A CA 1
ATOM 2279 C C . GLY A 1 292 ? 0.036 -13.433 7.625 1.00 97.88 292 GLY A C 1
ATOM 2280 O O . GLY A 1 292 ? 1.099 -13.968 7.315 1.00 97.88 292 GLY A O 1
ATOM 2281 N N . ALA A 1 293 ? -1.117 -13.809 7.097 1.00 97.31 293 ALA A N 1
ATOM 2282 C CA . ALA A 1 293 ? -1.240 -14.818 6.062 1.00 97.31 293 ALA A CA 1
ATOM 2283 C C . ALA A 1 293 ? -2.293 -14.389 5.045 1.00 97.31 293 ALA A C 1
ATOM 2285 O O . ALA A 1 293 ? -3.333 -13.842 5.409 1.00 97.31 293 ALA A O 1
ATOM 2286 N N . GLU A 1 294 ? -2.042 -14.687 3.776 1.00 96.62 294 GLU A N 1
ATOM 2287 C CA . GLU A 1 294 ? -3.036 -14.609 2.714 1.00 96.62 294 GLU A CA 1
ATOM 2288 C C . GLU A 1 294 ? -3.164 -15.967 2.022 1.00 96.62 294 GLU A C 1
ATOM 2290 O O . GLU A 1 294 ? -2.173 -16.655 1.765 1.00 96.62 294 GLU A O 1
ATOM 2295 N N . VAL A 1 295 ? -4.397 -16.348 1.707 1.00 96.75 295 VAL A N 1
ATOM 2296 C CA . VAL A 1 295 ? -4.723 -17.566 0.971 1.00 96.75 295 VAL A CA 1
ATOM 2297 C C . VAL A 1 295 ? -5.726 -17.221 -0.117 1.00 96.75 295 VAL A C 1
ATOM 2299 O O . VAL A 1 295 ? -6.846 -16.787 0.143 1.00 96.75 295 VAL A O 1
ATOM 2302 N N . TRP A 1 296 ? -5.320 -17.443 -1.354 1.00 95.56 296 TRP A N 1
ATOM 2303 C CA . TRP A 1 296 ? -6.120 -17.308 -2.553 1.00 95.56 296 TRP A CA 1
ATOM 2304 C C . TRP A 1 296 ? -6.762 -18.660 -2.868 1.00 95.56 296 TRP A C 1
ATOM 2306 O O . TRP A 1 296 ? -6.083 -19.675 -3.029 1.00 95.56 296 TRP A O 1
ATOM 2316 N N . LYS A 1 297 ? -8.091 -18.697 -2.943 1.00 92.88 297 LYS A N 1
ATOM 2317 C CA . LYS A 1 297 ? -8.829 -19.911 -3.338 1.00 92.88 297 LYS A CA 1
ATOM 2318 C C . LYS A 1 297 ? -9.030 -19.973 -4.851 1.00 92.88 297 LYS A C 1
ATOM 2320 O O . LYS A 1 297 ? -9.034 -21.044 -5.446 1.00 92.88 297 LYS A O 1
ATOM 2325 N N . SER A 1 298 ? -9.222 -18.812 -5.459 1.00 91.25 298 SER A N 1
ATOM 2326 C CA . SER A 1 298 ? -9.375 -18.591 -6.895 1.00 91.25 298 SER A CA 1
ATOM 2327 C C . SER A 1 298 ? -8.797 -17.211 -7.211 1.00 91.25 298 SER A C 1
ATOM 2329 O O . SER A 1 298 ? -8.473 -16.460 -6.291 1.00 91.25 298 SER A O 1
ATOM 2331 N N . ARG A 1 299 ? -8.740 -16.833 -8.491 1.00 88.69 299 ARG A N 1
ATOM 2332 C CA . ARG A 1 299 ? -8.473 -15.439 -8.894 1.00 88.69 299 ARG A CA 1
ATOM 2333 C C . ARG A 1 299 ? -9.484 -14.462 -8.287 1.00 88.69 299 ARG A C 1
ATOM 2335 O O . ARG A 1 299 ? -9.183 -13.290 -8.114 1.00 88.69 299 ARG A O 1
ATOM 2342 N N . ASP A 1 300 ? -10.648 -14.986 -7.906 1.00 91.25 300 ASP A N 1
ATOM 2343 C CA . ASP A 1 300 ? -11.804 -14.210 -7.476 1.00 91.25 300 ASP A CA 1
ATOM 2344 C C . ASP A 1 300 ? -12.051 -14.237 -5.966 1.00 91.25 300 ASP A C 1
ATOM 2346 O O . ASP A 1 300 ? -13.052 -13.697 -5.505 1.00 91.25 300 ASP A O 1
ATOM 2350 N N . SER A 1 301 ? -11.195 -14.892 -5.175 1.00 94.94 301 SER A N 1
ATOM 2351 C CA . SER A 1 301 ? -11.389 -14.966 -3.726 1.00 94.94 301 SER A CA 1
ATOM 2352 C C . SER A 1 301 ? -10.078 -15.098 -2.965 1.00 94.94 301 SER A C 1
ATOM 2354 O O . SER A 1 301 ? -9.280 -16.005 -3.220 1.00 94.94 301 SER A O 1
ATOM 2356 N N . VAL A 1 302 ? -9.922 -14.221 -1.977 1.00 96.31 302 VAL A N 1
ATOM 2357 C CA . VAL A 1 302 ? -8.785 -14.130 -1.070 1.00 96.31 302 VAL A CA 1
ATOM 2358 C C . VAL A 1 302 ? -9.266 -14.101 0.374 1.00 96.31 302 VAL A C 1
ATOM 2360 O O . VAL A 1 302 ? -10.232 -13.426 0.725 1.00 96.31 302 VAL A O 1
ATOM 2363 N N . PHE A 1 303 ? -8.565 -14.834 1.221 1.00 97.06 303 PHE A N 1
ATOM 2364 C CA . PHE A 1 303 ? -8.719 -14.800 2.662 1.00 97.06 303 PHE A CA 1
ATOM 2365 C C . PHE A 1 303 ? -7.428 -14.281 3.279 1.00 97.06 303 PHE A C 1
ATOM 2367 O O . PHE A 1 303 ? -6.340 -14.696 2.881 1.00 97.06 303 PHE A O 1
ATOM 2374 N N . LYS A 1 304 ? -7.542 -13.382 4.248 1.00 97.44 304 LYS A N 1
ATOM 2375 C CA . LYS A 1 304 ? -6.431 -12.806 4.989 1.00 97.44 304 LYS A CA 1
ATOM 2376 C C . LYS A 1 304 ? -6.657 -12.945 6.479 1.00 97.44 304 LYS A C 1
ATOM 2378 O O . LYS A 1 304 ? -7.763 -12.744 6.976 1.00 97.44 304 LYS A O 1
ATOM 2383 N N . LEU A 1 305 ? -5.576 -13.246 7.174 1.00 97.62 305 LEU A N 1
ATOM 2384 C CA . LEU A 1 305 ? -5.508 -13.344 8.619 1.00 97.62 305 LEU A CA 1
ATOM 2385 C C . LEU A 1 305 ? -4.315 -12.516 9.077 1.00 97.62 305 LEU A C 1
ATOM 2387 O O . LEU A 1 305 ? -3.244 -12.633 8.486 1.00 97.62 305 LEU A O 1
ATOM 2391 N N . SER A 1 306 ? -4.459 -11.735 10.137 1.00 97.62 306 SER A N 1
ATOM 2392 C CA . SER A 1 306 ? -3.308 -11.223 10.873 1.00 97.62 306 SER A CA 1
ATOM 2393 C C . SER A 1 306 ? -3.538 -11.272 12.374 1.00 97.62 306 SER A C 1
ATOM 2395 O O . SER A 1 306 ? -4.673 -11.301 12.842 1.00 97.62 306 SER A O 1
ATOM 2397 N N . SER A 1 307 ? -2.452 -11.342 13.134 1.00 97.50 307 SER A N 1
ATOM 2398 C CA . SER A 1 307 ? -2.461 -11.354 14.592 1.00 97.50 307 SER A CA 1
ATOM 2399 C C . SER A 1 307 ? -1.258 -10.576 15.103 1.00 97.50 307 SER A C 1
ATOM 2401 O O . SER A 1 307 ? -0.159 -10.746 14.578 1.00 97.50 307 SER A O 1
ATOM 2403 N N . SER A 1 308 ? -1.457 -9.754 16.128 1.00 96.75 308 SER A N 1
ATOM 2404 C CA . SER A 1 308 ? -0.395 -9.034 16.829 1.00 96.75 308 SER A CA 1
ATOM 2405 C C . SER A 1 308 ? -0.380 -9.439 18.298 1.00 96.75 308 SER A C 1
ATOM 2407 O O . SER A 1 308 ? -1.400 -9.348 18.978 1.00 96.75 308 SER A O 1
ATOM 2409 N N . LEU A 1 309 ? 0.770 -9.909 18.787 1.00 95.25 309 LEU A N 1
ATOM 2410 C CA . LEU A 1 309 ? 0.914 -10.441 20.145 1.00 95.25 309 LEU A CA 1
ATOM 2411 C C . LEU A 1 309 ? 0.950 -9.351 21.218 1.00 95.25 309 LEU A C 1
ATOM 2413 O O . LEU A 1 309 ? 0.394 -9.567 22.294 1.00 95.25 309 LEU A O 1
ATOM 2417 N N . GLN A 1 310 ? 1.565 -8.199 20.937 1.00 94.31 310 GLN A N 1
ATOM 2418 C CA . GLN A 1 310 ? 1.633 -7.095 21.900 1.00 94.31 310 GLN A CA 1
ATOM 2419 C C . GLN A 1 310 ? 0.273 -6.418 22.063 1.00 94.31 310 GLN A C 1
ATOM 2421 O O . GLN A 1 310 ? -0.194 -6.239 23.186 1.00 94.31 310 GLN A O 1
ATOM 2426 N N . ASP A 1 311 ? -0.376 -6.095 20.941 1.00 92.81 311 ASP A N 1
ATOM 2427 C CA . ASP A 1 311 ? -1.694 -5.451 20.940 1.00 92.81 311 ASP A CA 1
ATOM 2428 C C . ASP A 1 311 ? -2.813 -6.444 21.261 1.00 92.81 311 ASP A C 1
ATOM 2430 O O . ASP A 1 311 ? -3.941 -6.042 21.516 1.00 92.81 311 ASP A O 1
ATOM 2434 N N . LYS A 1 312 ? -2.507 -7.748 21.228 1.00 95.69 312 LYS A N 1
ATOM 2435 C CA . LYS A 1 312 ? -3.459 -8.848 21.412 1.00 95.69 312 LYS A CA 1
ATOM 2436 C C . LYS A 1 312 ? -4.661 -8.725 20.480 1.00 95.69 312 LYS A C 1
ATOM 2438 O O . LYS A 1 312 ? -5.798 -8.976 20.866 1.00 95.69 312 LYS A O 1
ATOM 2443 N N . THR A 1 313 ? -4.395 -8.352 19.232 1.00 96.25 313 THR A N 1
ATOM 2444 C CA . THR A 1 313 ? -5.428 -8.206 18.208 1.00 96.25 313 THR A CA 1
ATOM 2445 C C . THR A 1 313 ? -5.324 -9.299 17.161 1.00 96.25 313 THR A C 1
ATOM 2447 O O . THR A 1 313 ? -4.232 -9.743 16.803 1.00 96.25 313 THR A O 1
ATOM 2450 N N . ALA A 1 314 ? -6.473 -9.728 16.650 1.00 97.06 314 ALA A N 1
ATOM 2451 C CA . ALA A 1 314 ? -6.585 -10.620 15.507 1.00 97.06 314 ALA A CA 1
ATOM 2452 C C . ALA A 1 314 ? -7.516 -9.995 14.468 1.00 97.06 314 ALA A C 1
ATOM 2454 O O . ALA A 1 314 ? -8.549 -9.427 14.810 1.00 97.06 314 ALA A O 1
ATOM 2455 N N . ARG A 1 315 ? -7.163 -10.095 13.189 1.00 97.44 315 ARG A N 1
ATOM 2456 C CA . ARG A 1 315 ? -7.946 -9.564 12.073 1.00 97.44 315 ARG A CA 1
ATOM 2457 C C . ARG A 1 315 ? -8.174 -10.659 11.053 1.00 97.44 315 ARG A C 1
ATOM 2459 O O . ARG A 1 315 ? -7.264 -11.412 10.713 1.00 97.44 315 ARG A O 1
ATOM 2466 N N . VAL A 1 316 ? -9.390 -10.711 10.543 1.00 97.50 316 VAL A N 1
ATOM 2467 C CA . VAL A 1 316 ? -9.811 -11.616 9.482 1.00 97.50 316 VAL A CA 1
ATOM 2468 C C . VAL A 1 316 ? -10.446 -10.780 8.390 1.00 97.50 316 VAL A C 1
ATOM 2470 O O . VAL A 1 316 ? -11.288 -9.929 8.667 1.00 97.50 316 VAL A O 1
ATOM 2473 N N . LEU A 1 317 ? -10.054 -11.020 7.146 1.00 97.44 317 LEU A N 1
ATOM 2474 C CA . LEU A 1 317 ? -10.631 -10.350 5.993 1.00 97.44 317 LEU A CA 1
ATOM 2475 C C . LEU A 1 317 ? -10.826 -11.342 4.852 1.00 97.44 317 LEU A C 1
ATOM 2477 O O . LEU A 1 317 ? -9.914 -12.065 4.467 1.00 97.44 317 LEU A O 1
ATOM 2481 N N . TRP A 1 318 ? -12.023 -11.361 4.295 1.00 96.75 318 TRP A N 1
ATOM 2482 C CA . TRP A 1 318 ? -12.357 -12.076 3.081 1.00 96.75 318 TRP A CA 1
ATOM 2483 C C . TRP A 1 318 ? -12.680 -11.061 1.990 1.00 96.75 318 TRP A C 1
ATOM 2485 O O . TRP A 1 318 ? -13.602 -10.260 2.123 1.00 96.75 318 TRP A O 1
ATOM 2495 N N . GLY A 1 319 ? -11.913 -11.108 0.908 1.00 96.06 319 GLY A N 1
ATOM 2496 C CA . GLY A 1 319 ? -12.196 -10.378 -0.316 1.00 96.06 319 GLY A CA 1
ATOM 2497 C C . GLY A 1 319 ? -12.643 -11.352 -1.393 1.00 96.06 319 GLY A C 1
ATOM 2498 O O . GLY A 1 319 ? -12.062 -12.429 -1.554 1.00 96.06 319 GLY A O 1
ATOM 2499 N N . GLY A 1 320 ? -13.646 -10.985 -2.171 1.00 94.75 320 GLY A N 1
ATOM 2500 C CA . GLY A 1 320 ? -14.046 -11.788 -3.308 1.00 94.75 320 GLY A CA 1
ATOM 2501 C C . GLY A 1 320 ? -14.834 -11.022 -4.347 1.00 94.75 320 GLY A C 1
ATOM 2502 O O . GLY A 1 320 ? -15.177 -9.856 -4.170 1.00 94.75 320 GLY A O 1
ATOM 2503 N N . ARG A 1 321 ? -15.121 -11.701 -5.450 1.00 93.88 321 ARG A N 1
ATOM 2504 C CA . ARG A 1 321 ? -16.007 -11.213 -6.499 1.00 93.88 321 ARG A CA 1
ATOM 2505 C C . ARG A 1 321 ? -17.224 -12.115 -6.619 1.00 93.88 321 ARG A C 1
ATOM 2507 O O . ARG A 1 321 ? -17.109 -13.337 -6.682 1.00 93.88 321 ARG A O 1
ATOM 2514 N N . TYR A 1 322 ? -18.391 -11.490 -6.694 1.00 91.38 322 TYR A N 1
ATOM 2515 C CA . TYR A 1 322 ? -19.647 -12.131 -7.039 1.00 91.38 322 TYR A CA 1
ATOM 2516 C C . TYR A 1 322 ? -20.243 -11.438 -8.267 1.00 91.38 322 TYR A C 1
ATOM 2518 O O . TYR A 1 322 ? -20.759 -10.324 -8.173 1.00 91.38 322 TYR A O 1
ATOM 2526 N N . LYS A 1 323 ? -20.163 -12.104 -9.428 1.00 90.19 323 LYS A N 1
ATOM 2527 C CA . LYS A 1 323 ? -20.469 -11.516 -10.746 1.00 90.19 323 LYS A CA 1
ATOM 2528 C C . LYS A 1 323 ? -19.645 -10.242 -10.971 1.00 90.19 323 LYS A C 1
ATOM 2530 O O . LYS A 1 323 ? -18.424 -10.314 -10.961 1.00 90.19 323 LYS A O 1
ATOM 2535 N N . ASP A 1 324 ? -20.299 -9.093 -11.095 1.00 92.12 324 ASP A N 1
ATOM 2536 C CA . ASP A 1 324 ? -19.656 -7.797 -11.298 1.00 92.12 324 ASP A CA 1
ATOM 2537 C C . ASP A 1 324 ? -19.469 -7.020 -9.992 1.00 92.12 324 ASP A C 1
ATOM 2539 O O . ASP A 1 324 ? -19.057 -5.868 -10.019 1.00 92.12 324 ASP A O 1
ATOM 2543 N N . ILE A 1 325 ? -19.779 -7.603 -8.835 1.00 93.19 325 ILE A N 1
ATOM 2544 C CA . ILE A 1 325 ? -19.681 -6.921 -7.542 1.00 93.19 325 ILE A CA 1
ATOM 2545 C C . ILE A 1 325 ? -18.477 -7.474 -6.788 1.00 93.19 325 ILE A C 1
ATOM 2547 O O . ILE A 1 325 ? -18.360 -8.682 -6.578 1.00 93.19 325 ILE A O 1
ATOM 2551 N N . LEU A 1 326 ? -17.589 -6.589 -6.352 1.00 94.44 326 LEU A N 1
ATOM 2552 C CA . LEU A 1 326 ? -16.531 -6.932 -5.413 1.00 94.44 326 LEU A CA 1
ATOM 2553 C C . LEU A 1 326 ? -17.085 -6.826 -3.996 1.00 94.44 326 LEU A C 1
ATOM 2555 O O . LEU A 1 326 ? -17.769 -5.863 -3.657 1.00 94.44 326 LEU A O 1
ATOM 2559 N N . VAL A 1 327 ? -16.792 -7.818 -3.172 1.00 95.44 327 VAL A N 1
ATOM 2560 C CA . VAL A 1 327 ? -17.222 -7.885 -1.780 1.00 95.44 327 VAL A CA 1
ATOM 2561 C C . VAL A 1 327 ? -15.983 -7.983 -0.909 1.00 95.44 327 VAL A C 1
ATOM 2563 O O . VAL A 1 327 ? -15.093 -8.790 -1.169 1.00 95.44 327 VAL A O 1
ATOM 2566 N N . ASN A 1 328 ? -15.920 -7.156 0.122 1.00 95.31 328 ASN A N 1
ATOM 2567 C CA . ASN A 1 328 ? -14.846 -7.157 1.097 1.00 95.31 328 ASN A CA 1
ATOM 2568 C C . ASN A 1 328 ? -15.462 -7.207 2.494 1.00 95.31 328 ASN A C 1
ATOM 2570 O O . ASN A 1 328 ? -16.068 -6.243 2.942 1.00 95.31 328 ASN A O 1
ATOM 2574 N N . THR A 1 329 ? -15.337 -8.333 3.180 1.00 97.00 329 THR A N 1
ATOM 2575 C CA . THR A 1 329 ? -15.892 -8.557 4.518 1.00 97.00 329 THR A CA 1
ATOM 2576 C C . THR A 1 329 ? -14.754 -8.756 5.499 1.00 97.00 329 THR A C 1
ATOM 2578 O O . THR A 1 329 ? -13.785 -9.438 5.183 1.00 97.00 329 THR A O 1
ATOM 2581 N N . GLY A 1 330 ? -14.854 -8.213 6.706 1.00 97.38 330 GLY A N 1
ATOM 2582 C CA . GLY A 1 330 ? -13.830 -8.448 7.712 1.00 97.38 330 GLY A CA 1
ATOM 2583 C C . GLY A 1 330 ? -14.311 -8.255 9.136 1.00 97.38 330 GLY A C 1
ATOM 2584 O O . GLY A 1 330 ? -15.344 -7.634 9.388 1.00 97.38 330 GLY A O 1
ATOM 2585 N N . VAL A 1 331 ? -13.532 -8.813 10.056 1.00 97.44 331 VAL A N 1
ATOM 2586 C CA . VAL A 1 331 ? -13.731 -8.711 11.500 1.00 97.44 331 VAL A CA 1
ATOM 2587 C C . VAL A 1 331 ? -12.375 -8.527 12.175 1.00 97.44 331 VAL A C 1
ATOM 2589 O O . VAL A 1 331 ? -11.394 -9.166 11.793 1.00 97.44 331 VAL A O 1
ATOM 2592 N N . ALA A 1 332 ? -12.319 -7.658 13.176 1.00 97.25 332 ALA A N 1
ATOM 2593 C CA . ALA A 1 332 ? -11.189 -7.482 14.070 1.00 97.25 332 ALA A CA 1
ATOM 2594 C C . ALA A 1 332 ? -11.620 -7.778 15.509 1.00 97.25 332 ALA A C 1
ATOM 2596 O O . ALA A 1 332 ? -12.706 -7.388 15.942 1.00 97.25 332 ALA A O 1
ATOM 2597 N N . PHE A 1 333 ? -10.751 -8.466 16.238 1.00 95.62 333 PHE A N 1
ATOM 2598 C CA . PHE A 1 333 ? -10.954 -8.898 17.612 1.00 95.62 333 PHE A CA 1
ATOM 2599 C C . PHE A 1 333 ? -9.792 -8.410 18.474 1.00 95.62 333 PHE A C 1
ATOM 2601 O O . PHE A 1 333 ? -8.643 -8.443 18.028 1.00 95.62 333 PHE A O 1
ATOM 2608 N N . ASP A 1 334 ? -10.085 -8.011 19.703 1.00 96.19 334 ASP A N 1
ATOM 2609 C CA . ASP A 1 334 ? -9.124 -7.831 20.787 1.00 96.19 334 ASP A CA 1
ATOM 2610 C C . ASP A 1 334 ? -9.309 -8.987 21.780 1.00 96.19 334 ASP A C 1
ATOM 2612 O O . ASP A 1 334 ? -10.397 -9.201 22.312 1.00 96.19 334 ASP A O 1
ATOM 2616 N N . TYR A 1 335 ? -8.259 -9.778 21.988 1.00 94.81 335 TYR A N 1
ATOM 2617 C CA . TYR A 1 335 ? -8.239 -10.916 22.909 1.00 94.81 335 TYR A CA 1
ATOM 2618 C C . TYR A 1 335 ? -7.417 -10.635 24.176 1.00 94.81 335 TYR A C 1
ATOM 2620 O O . TYR A 1 335 ? -7.006 -11.559 24.880 1.00 94.81 335 TYR A O 1
ATOM 2628 N N . GLY A 1 336 ? -7.153 -9.365 24.488 1.00 91.81 336 GLY A N 1
ATOM 2629 C CA . GLY A 1 336 ? -6.456 -8.961 25.703 1.00 91.81 336 GLY A CA 1
ATOM 2630 C C . GLY A 1 336 ? -7.272 -9.090 26.982 1.00 91.81 336 GLY A C 1
ATOM 2631 O O . GLY A 1 336 ? -6.682 -9.270 28.054 1.00 91.81 336 GLY A O 1
ATOM 2632 N N . GLY A 1 337 ? -8.599 -9.027 26.869 1.00 89.62 337 GLY A N 1
ATOM 2633 C CA . GLY A 1 337 ? -9.542 -9.229 27.963 1.00 89.62 337 GLY A CA 1
ATOM 2634 C C . GLY A 1 337 ? -9.773 -10.702 28.322 1.00 89.62 337 GLY A C 1
ATOM 2635 O O . GLY A 1 337 ? -9.285 -11.623 27.672 1.00 89.62 337 GLY A O 1
ATOM 2636 N N . ARG A 1 338 ? -10.565 -10.945 29.378 1.00 89.44 338 ARG A N 1
ATOM 2637 C CA . ARG A 1 338 ? -11.033 -12.305 29.730 1.00 89.44 338 ARG A CA 1
ATOM 2638 C C . ARG A 1 338 ? -11.996 -12.880 28.689 1.00 89.44 338 ARG A C 1
ATOM 2640 O O . ARG A 1 338 ? -12.088 -14.096 28.554 1.00 89.44 338 ARG A O 1
ATOM 2647 N N . VAL A 1 339 ? -12.729 -12.002 28.012 1.00 90.81 339 VAL A N 1
ATOM 2648 C CA . VAL A 1 339 ? -13.632 -12.314 26.906 1.00 90.81 339 VAL A CA 1
ATOM 2649 C C . VAL A 1 339 ? -13.111 -11.532 25.699 1.00 90.81 339 VAL A C 1
ATOM 2651 O O . VAL A 1 339 ? -12.765 -10.365 25.877 1.00 90.81 339 VAL A O 1
ATOM 2654 N N . PRO A 1 340 ? -12.981 -12.157 24.518 1.00 91.00 340 PRO A N 1
ATOM 2655 C CA . PRO A 1 340 ? -12.556 -11.450 23.320 1.00 91.00 340 PRO A CA 1
ATOM 2656 C C . PRO A 1 340 ? -13.638 -10.464 22.868 1.00 91.00 340 PRO A C 1
ATOM 2658 O O . PRO A 1 340 ? -14.796 -10.850 22.698 1.00 91.00 340 PRO A O 1
ATOM 2661 N N . ASP A 1 341 ? -13.239 -9.218 22.631 1.00 94.75 341 ASP A N 1
ATOM 2662 C CA . ASP A 1 341 ? -14.117 -8.137 22.191 1.00 94.75 341 ASP A CA 1
ATOM 2663 C C . ASP A 1 341 ? -13.967 -7.906 20.682 1.00 94.75 341 ASP A C 1
ATOM 2665 O O . ASP A 1 341 ? -12.867 -7.930 20.128 1.00 94.75 341 ASP A O 1
ATOM 2669 N N . VAL A 1 342 ? -15.083 -7.675 19.988 1.00 95.00 342 VAL A N 1
ATOM 2670 C CA . VAL A 1 342 ? -15.072 -7.325 18.560 1.00 95.00 342 VAL A CA 1
ATOM 2671 C C . VAL A 1 342 ? -14.823 -5.826 18.436 1.00 95.00 342 VAL A C 1
ATOM 2673 O O . VAL A 1 342 ? -15.684 -5.025 18.793 1.00 95.00 342 VAL A O 1
ATOM 2676 N N . THR A 1 343 ? -13.658 -5.443 17.917 1.00 93.94 343 THR A N 1
ATOM 2677 C CA . THR A 1 343 ? -13.271 -4.033 17.754 1.00 93.94 343 THR A CA 1
ATOM 2678 C C . THR A 1 343 ? -13.787 -3.433 16.453 1.00 93.94 343 THR A C 1
ATOM 2680 O O . THR A 1 343 ? -14.143 -2.260 16.420 1.00 93.94 343 THR A O 1
ATOM 2683 N N . ALA A 1 344 ? -13.874 -4.236 15.390 1.00 94.94 344 ALA A N 1
ATOM 2684 C CA . ALA A 1 344 ? -14.441 -3.824 14.112 1.00 94.94 344 ALA A CA 1
ATOM 2685 C C . ALA A 1 344 ? -15.119 -5.004 13.416 1.00 94.94 344 ALA A C 1
ATOM 2687 O O . ALA A 1 344 ? -14.631 -6.132 13.448 1.00 94.94 344 ALA A O 1
ATOM 2688 N N . ILE A 1 345 ? -16.234 -4.741 12.744 1.00 96.19 345 ILE A N 1
ATOM 2689 C CA . ILE A 1 345 ? -16.906 -5.695 11.865 1.00 96.19 345 ILE A CA 1
ATOM 2690 C C . ILE A 1 345 ? -17.533 -4.930 10.713 1.00 96.19 345 ILE A C 1
ATOM 2692 O O . ILE A 1 345 ? -18.166 -3.893 10.926 1.00 96.19 345 ILE A O 1
ATOM 2696 N N . GLY A 1 346 ? -17.388 -5.447 9.498 1.00 96.12 346 GLY A N 1
ATOM 2697 C CA . GLY A 1 346 ? -18.006 -4.797 8.361 1.00 96.12 346 GLY A CA 1
ATOM 2698 C C . GLY A 1 346 ? -17.971 -5.567 7.056 1.00 96.12 346 GLY A C 1
ATOM 2699 O O . GLY A 1 346 ? -17.279 -6.576 6.893 1.00 96.12 346 GLY A O 1
ATOM 2700 N N . VAL A 1 347 ? -18.755 -5.057 6.114 1.00 96.38 347 VAL A N 1
ATOM 2701 C CA . VAL A 1 347 ? -18.830 -5.511 4.733 1.00 96.38 347 VAL A CA 1
ATOM 2702 C C . VAL A 1 347 ? -18.907 -4.311 3.794 1.00 96.38 347 VAL A C 1
ATOM 2704 O O . VAL A 1 347 ? -19.729 -3.413 3.956 1.00 96.38 347 VAL A O 1
ATOM 2707 N N . GLU A 1 348 ? -18.042 -4.319 2.793 1.00 95.12 348 GLU A N 1
ATOM 2708 C CA . GLU A 1 348 ? -18.003 -3.372 1.691 1.00 95.12 348 GLU A CA 1
ATOM 2709 C C . GLU A 1 348 ? -18.420 -4.072 0.399 1.00 95.12 348 GLU A C 1
ATOM 2711 O O . GLU A 1 348 ? -17.858 -5.104 0.033 1.00 95.12 348 GLU A O 1
ATOM 2716 N N . PHE A 1 349 ? -19.364 -3.477 -0.319 1.00 95.19 349 PHE A N 1
ATOM 2717 C CA . PHE A 1 349 ? -19.716 -3.848 -1.683 1.00 95.19 349 PHE A CA 1
ATOM 2718 C C . PHE A 1 349 ? -19.177 -2.782 -2.627 1.00 95.19 349 PHE A C 1
ATOM 2720 O O . PHE A 1 349 ? -19.376 -1.596 -2.383 1.00 95.19 349 PHE A O 1
ATOM 2727 N N . GLN A 1 350 ? -18.509 -3.177 -3.705 1.00 93.69 350 GLN A N 1
ATOM 2728 C CA . GLN A 1 350 ? -17.991 -2.251 -4.705 1.00 93.69 350 GLN A CA 1
ATOM 2729 C C . GLN A 1 350 ? -18.430 -2.680 -6.101 1.00 93.69 350 GLN A C 1
ATOM 2731 O O . GLN A 1 350 ? -18.248 -3.829 -6.504 1.00 93.69 350 GLN A O 1
ATOM 2736 N N . TYR A 1 351 ? -18.996 -1.740 -6.843 1.00 93.75 351 TYR A N 1
ATOM 2737 C CA . TYR A 1 351 ? -19.422 -1.911 -8.222 1.00 93.75 351 TYR A CA 1
ATOM 2738 C C . TYR A 1 351 ? -18.828 -0.783 -9.067 1.00 93.75 351 TYR A C 1
ATOM 2740 O O . TYR A 1 351 ? -18.918 0.392 -8.697 1.00 93.75 351 TYR A O 1
ATOM 2748 N N . ALA A 1 352 ? -18.188 -1.141 -10.178 1.00 90.06 352 ALA A N 1
ATOM 2749 C CA . ALA A 1 352 ? -17.522 -0.202 -11.070 1.00 90.06 352 ALA A CA 1
ATOM 2750 C C . ALA A 1 352 ? -17.866 -0.537 -12.521 1.00 90.06 352 ALA A C 1
ATOM 2752 O O . ALA A 1 352 ? -17.502 -1.614 -13.008 1.00 90.06 352 ALA A O 1
ATOM 2753 N N . CYS A 1 353 ? -18.558 0.388 -13.185 1.00 85.38 353 CYS A N 1
ATOM 2754 C CA . CYS A 1 353 ? -18.959 0.278 -14.584 1.00 85.38 353 CYS A CA 1
ATOM 2755 C C . CYS A 1 353 ? -18.261 1.287 -15.497 1.00 85.38 353 CYS A C 1
ATOM 2757 O O . CYS A 1 353 ? -17.940 2.414 -15.042 1.00 85.38 353 CYS A O 1
#

Radius of gyration: 21.37 Å; Cα contacts (8 Å, |Δi|>4): 887; chains: 1; bounding box: 48×52×68 Å

Foldseek 3Di:
DDDPVVLVVVLVCVQLVPFPVQFPVCQCQAQCLFAVDDADFAEKEKEKEAPDPFKIKIWIDGPVPDTKIKIKGKDWPTDGDDDFLQGDQVPSVRRHRDDHFQLAPCRPDLPQPQDPNHRHRDWIKMWMWMQMPPQRKIKIWIKIDPHSFWIKIKIKIAGPPDPVRIKIKIWIWGHPSQKIKIWIAMPVLRKTKIKMKGKPPRPNPDRDPQKIKMKMKMWMARPNVRDIWMKIKIKIWHADPPQRWIKIWMWMAGPVQQKIKIKIKTAPDPFKIKMWIWIAHPVVRDIKIKIKMWGDPDSFKIWIWMAIPVQQKIKIWIWGDDRSKTKIWMWMWRPPDPDIDTPRTYMYIYGYD

Sequence (353 aa):
MLTFMEHILYSFYDASGWHRDNLYALLTHSSQNLIDFRVPEGVAMNVSALSTPNSASSYTLTNLGHIQGSVAYLSTSLSLPRPHSGTLDLHTVVPGYHKLDPINSQDRIYDTIWQGGKPIHRQDSLLFGRLALPTNTLEAMYVRRFNPTTQLLVTCVSGAHLKSGGALTLYWQKDCRQYAHELLYSTNEALLGARGLYNFGVDMSKPHIASRLSVGGEFYYGVLNKSPGMSTALRYVTQSAYTGSPLTMTLTCNPIMGEFSSTYSLRTGPSSSFSTRYDFNMYSYLSNLSMGAEVWKSRDSVFKLSSSLQDKTARVLWGGRYKDILVNTGVAFDYGGRVPDVTAIGVEFQYAC

Mean predicted aligned error: 6.46 Å

Organism: Yarrowia lipolytica (strain CLIB 122 / E 150) (NCBI:txid284591)

pLDDT: mean 91.02, std 9.13, range [46.44, 98.19]

Secondary structure (DSSP, 8-state):
---HHHHHHHHHHHHHT--GGG-GGGTTHHHHHHHSPPPP-EEEEEEEEEEETTEEEEEEEETTS-EEEEEEEEEESS------TTT--HHHHS----PPPP--TT------EEETTEEEPP--EEEEEEEEETTTEEEEEEEEEEETTEEEEEEEEE-TTSTTSEEEEEEEEEE-SSEEEEEEEETGGGEEEEEEEEEES--TT-SS-SEEEEEEEEEEEETTTTEEEEEEEEEEEEE-TTT--EEEEEEEEETTTTEEEEEEEEE-SSSEEEEEEEEEETTT--EEEEEEEEEEEETTEEEEEEEETTTTEEEEEEEEEETTEEEEEEEEEE-SSSS-EEEEEEEEEEEE-

Nearest PDB structures (foldseek):
  7tcv-assembly1_XXX-2  TM=7.676E-01  e=9.527E-10  Mus musculus
  3emn-assembly1_X  TM=7.604E-01  e=1.449E-09  Mus musculus
  7nie-assembly1_C  TM=7.591E-01  e=1.181E-08  Sus scrofa
  4bum-assembly1_X-2  TM=7.821E-01  e=6.003E-08  Danio rerio
  5jdp-assembly1_A  TM=7.046E-01  e=2.607E-07  Homo sapiens